Protein 8XSG (pdb70)

Sequence (342 aa):
GPSNITFYFPFGHVPTYGGDFVNLEHIRALNKHGFSAKVILMKNQIPIVIESFPKDIPVVFYKPGMELNAQDVFVLSEGVRIMYSGLAQTQAFRVIVHNQNPFYTHTGMDSAHDINRYRITKIITPSHYTVKKLEEMGITKPMAVISPYIPEYFKPAEKSNEEIRITYSRRKREEESKILLFYLRSLYRGKKALHIRNLTNYKREEVAEEMSKAHIYASFAERESLGLMALEAMASGCHVVGFSGFTDFENQDVFNEENGDWVKEGEYKKFAEKLIEAIEQIENNTPSPKIENGLALVNSRFRQDRFEQEVVRVYQDILDNLPPLEGFNESDKVVLDFWHFD

Radius of gyration: 22.24 Å; Cα contacts (8 Å, |Δi|>4): 598; chains: 1; bounding box: 60×45×63 Å

Structure (mmCIF, N/CA/C/O backbone):
data_8XSG
#
_entry.id   8XSG
#
_cell.length_a   100.136
_cell.length_b   43.390
_cell.length_c   95.823
_cell.angle_alpha   90.000
_cell.angle_beta   117.440
_cell.angle_gamma   90.000
#
_symmetry.space_group_name_H-M   'C 1 2 1'
#
loop_
_entity.id
_entity.type
_entity.pdbx_description
1 polymer 'Putative glycosyltransferase'
2 non-polymer URIDINE
3 non-polymer '2-(N-MORPHOLINO)-ETHANESULFONIC ACID'
4 water water
#
loop_
_atom_site.group_PDB
_atom_site.id
_atom_site.type_symbol
_atom_site.label_atom_id
_atom_site.label_alt_id
_atom_site.label_comp_id
_atom_site.label_asym_id
_atom_site.label_entity_id
_atom_site.label_seq_id
_atom_site.pdbx_PDB_ins_code
_atom_site.Cartn_x
_atom_site.Cartn_y
_atom_site.Cartn_z
_atom_site.occupancy
_atom_site.B_iso_or_equiv
_atom_site.auth_seq_id
_atom_site.auth_comp_id
_atom_site.auth_asym_id
_atom_site.auth_atom_id
_atom_site.pdbx_PDB_model_num
ATOM 1 N N . GLY A 1 1 ? -8.043 -23.550 -50.754 1.000 34.173 1 GLY A N 1
ATOM 2 C CA . GLY A 1 1 ? -7.171 -22.363 -50.878 1.000 33.796 1 GLY A CA 1
ATOM 3 C C . GLY A 1 1 ? -6.702 -21.924 -49.496 1.000 33.571 1 GLY A C 1
ATOM 4 O O . GLY A 1 1 ? -6.979 -22.610 -48.510 1.000 29.727 1 GLY A O 1
ATOM 10 N N . PRO A 1 2 ? -5.988 -20.783 -49.382 1.000 32.675 2 PRO A N 1
ATOM 11 C CA . PRO A 1 2 ? -5.530 -20.289 -48.080 1.000 31.308 2 PRO A CA 1
ATOM 12 C C . PRO A 1 2 ? -6.748 -19.988 -47.200 1.000 30.460 2 PRO A C 1
ATOM 13 O O . PRO A 1 2 ? -7.847 -19.728 -47.715 1.000 28.830 2 PRO A O 1
ATOM 24 N N . SER A 1 3 ? -6.527 -20.031 -45.873 1.000 29.671 3 SER A N 1
ATOM 25 C CA . SER A 1 3 ? -7.583 -19.823 -44.900 1.000 32.475 3 SER A CA 1
ATOM 26 C C . SER A 1 3 ? -8.027 -18.358 -44.870 1.000 32.020 3 SER A C 1
ATOM 27 O O . SER A 1 3 ? -9.150 -18.076 -44.475 1.000 33.050 3 SER A O 1
ATOM 35 N N . ASN A 1 4 ? -7.120 -17.430 -45.208 1.000 27.490 4 ASN A N 1
ATOM 36 C CA . ASN A 1 4 ? -7.339 -16.001 -44.988 1.000 27.136 4 ASN A CA 1
ATOM 37 C C . ASN A 1 4 ? -7.715 -15.717 -43.519 1.000 23.279 4 ASN A C 1
ATOM 38 O O . ASN A 1 4 ? -8.497 -14.814 -43.206 1.000 23.430 4 ASN A O 1
ATOM 49 N N . ILE A 1 5 ? -7.132 -16.480 -42.601 1.000 21.253 5 ILE A N 1
ATOM 50 C CA . ILE A 1 5 ? -7.394 -16.290 -41.185 1.000 22.862 5 ILE A CA 1
ATOM 51 C C . ILE A 1 5 ? -6.159 -15.755 -40.473 1.000 20.030 5 ILE A C 1
ATOM 52 O O . ILE A 1 5 ? -5.061 -16.258 -40.666 1.000 19.931 5 ILE A O 1
ATOM 68 N N . THR A 1 6 ? -6.368 -14.778 -39.593 1.000 20.595 6 THR A N 1
ATOM 69 C CA . THR A 1 6 ? -5.375 -14.379 -38.618 1.000 21.106 6 THR A CA 1
ATOM 70 C C . THR A 1 6 ? -5.811 -14.820 -37.217 1.000 19.783 6 THR A C 1
ATOM 71 O O . THR A 1 6 ? -6.977 -14.670 -36.859 1.000 20.634 6 THR A O 1
ATOM 82 N N . PHE A 1 7 ? -4.842 -15.323 -36.454 1.000 19.806 7 PHE A N 1
ATOM 83 C CA . PHE A 1 7 ? -4.993 -15.599 -35.036 1.000 20.047 7 PHE A CA 1
ATOM 84 C C . PHE A 1 7 ? -4.572 -14.385 -34.222 1.000 21.086 7 PHE A C 1
ATOM 85 O O . PHE A 1 7 ? -3.413 -13.971 -34.317 1.000 20.615 7 PHE A O 1
ATOM 102 N N . TYR A 1 8 ? -5.502 -13.876 -33.383 1.000 20.969 8 TYR A N 1
ATOM 103 C CA . TYR A 1 8 ? -5.257 -12.731 -32.521 1.000 20.356 8 TYR A CA 1
ATOM 104 C C . TYR A 1 8 ? -5.112 -13.178 -31.073 1.000 19.172 8 TYR A C 1
ATOM 105 O O . TYR A 1 8 ? -5.967 -13.876 -30.568 1.000 19.980 8 TYR A O 1
ATOM 123 N N . PHE A 1 9 ? -4.015 -12.755 -30.459 1.000 20.749 9 PHE A N 1
ATOM 124 C CA . PHE A 1 9 ? -3.673 -13.043 -29.083 1.000 20.705 9 PHE A CA 1
ATOM 125 C C . PHE A 1 9 ? -3.786 -11.753 -28.268 1.000 20.740 9 PHE A C 1
ATOM 126 O O . PHE A 1 9 ? -2.936 -10.872 -28.373 1.000 21.959 9 PHE A O 1
ATOM 143 N N . PRO A 1 10 ? -4.830 -11.575 -27.439 1.000 22.901 10 PRO A N 1
ATOM 144 C CA . PRO A 1 10 ? -4.978 -10.354 -26.641 1.000 22.556 10 PRO A CA 1
ATOM 145 C C . PRO A 1 10 ? -3.928 -10.173 -25.542 1.000 23.858 10 PRO A C 1
ATOM 146 O O . PRO A 1 10 ? -3.581 -11.115 -24.803 1.000 23.197 10 PRO A O 1
ATOM 157 N N . PHE A 1 11 ? -3.435 -8.928 -25.468 1.000 22.945 11 PHE A N 1
ATOM 158 C CA . PHE A 1 11 ? -2.592 -8.470 -24.379 1.000 23.458 11 PHE A CA 1
ATOM 159 C C . PHE A 1 11 ? -3.140 -7.152 -23.878 1.000 24.575 11 PHE A C 1
ATOM 160 O O . PHE A 1 11 ? -3.839 -6.456 -24.607 1.000 24.251 11 PHE A O 1
ATOM 177 N N . GLY A 1 12 ? -2.790 -6.821 -22.626 1.000 26.097 12 GLY A N 1
ATOM 178 C CA . GLY A 1 12 ? -3.170 -5.542 -22.050 1.000 27.569 12 GLY A CA 1
ATOM 179 C C . GLY A 1 12 ? -2.057 -4.877 -21.249 1.000 27.706 12 GLY A C 1
ATOM 180 O O . GLY A 1 12 ? -2.309 -3.865 -20.607 1.000 29.380 12 GLY A O 1
ATOM 184 N N . HIS A 1 13 ? -0.854 -5.451 -21.281 1.000 26.547 13 HIS A N 1
ATOM 185 C CA . HIS A 1 13 ? 0.251 -5.074 -20.412 1.000 28.812 13 HIS A CA 1
ATOM 186 C C . HIS A 1 13 ? 1.550 -5.553 -21.063 1.000 27.914 13 HIS A C 1
ATOM 187 O O . HIS A 1 13 ? 1.517 -6.382 -21.982 1.000 27.550 13 HIS A O 1
ATOM 202 N N . VAL A 1 14 ? 2.675 -5.112 -20.499 1.000 28.029 14 VAL A N 1
ATOM 203 C CA . VAL A 1 14 ? 3.972 -5.699 -20.805 1.000 30.366 14 VAL A CA 1
ATOM 204 C C . VAL A 1 14 ? 3.886 -7.208 -20.591 1.000 29.327 14 VAL A C 1
ATOM 205 O O . VAL A 1 14 ? 3.315 -7.659 -19.595 1.000 31.690 14 VAL A O 1
ATOM 218 N N . PRO A 1 15 ? 4.438 -8.047 -21.504 1.000 28.394 15 PRO A N 1
ATOM 219 C CA . PRO A 1 15 ? 4.541 -9.481 -21.240 1.000 27.267 15 PRO A CA 1
ATOM 220 C C . PRO A 1 15 ? 5.293 -9.708 -19.931 1.000 30.103 15 PRO A C 1
ATOM 221 O O . PRO A 1 15 ? 6.371 -9.138 -19.693 1.000 28.446 15 PRO A O 1
ATOM 232 N N . THR A 1 16 ? 4.700 -10.525 -19.061 1.000 31.369 16 THR A N 1
ATOM 233 C CA . THR A 1 16 ? 5.186 -10.598 -17.696 1.000 36.762 16 THR A CA 1
ATOM 234 C C . THR A 1 16 ? 5.275 -12.031 -17.206 1.000 40.065 16 THR A C 1
ATOM 235 O O . THR A 1 16 ? 6.238 -12.425 -16.546 1.000 46.609 16 THR A O 1
ATOM 246 N N . TYR A 1 17 ? 4.182 -12.761 -17.373 1.000 41.051 17 TYR A N 1
ATOM 247 C CA . TYR A 1 17 ? 4.102 -14.070 -16.756 1.000 41.794 17 TYR A CA 1
ATOM 248 C C . TYR A 1 17 ? 4.647 -15.021 -17.802 1.000 40.939 17 TYR A C 1
ATOM 249 O O . TYR A 1 17 ? 4.754 -14.622 -18.960 1.000 39.002 17 TYR A O 1
ATOM 267 N N . GLY A 1 18 ? 4.991 -16.237 -17.371 1.000 38.707 18 GLY A N 1
ATOM 268 C CA . GLY A 1 18 ? 5.486 -17.230 -18.303 1.000 37.726 18 GLY A CA 1
ATOM 269 C C . GLY A 1 18 ? 4.523 -17.382 -19.475 1.000 36.250 18 GLY A C 1
ATOM 270 O O . GLY A 1 18 ? 4.973 -17.393 -20.624 1.000 34.092 18 GLY A O 1
ATOM 274 N N . GLY A 1 19 ? 3.206 -17.479 -19.163 1.000 32.325 19 GLY A N 1
ATOM 275 C CA . GLY A 1 19 ? 2.188 -17.728 -20.176 1.000 29.026 19 GLY A CA 1
ATOM 276 C C . GLY A 1 19 ? 2.227 -16.710 -21.312 1.000 24.817 19 GLY A C 1
ATOM 277 O O . GLY A 1 19 ? 2.001 -17.062 -22.465 1.000 23.175 19 GLY A O 1
ATOM 281 N N . ASP A 1 20 ? 2.493 -15.456 -20.969 1.000 23.743 20 ASP A N 1
ATOM 282 C CA . ASP A 1 20 ? 2.623 -14.387 -21.951 1.000 23.564 20 ASP A CA 1
ATOM 283 C C . ASP A 1 20 ? 3.718 -14.704 -22.963 1.000 24.156 20 ASP A C 1
ATOM 284 O O . ASP A 1 20 ? 3.505 -14.556 -24.165 1.000 25.002 20 ASP A O 1
ATOM 293 N N . PHE A 1 21 ? 4.886 -15.115 -22.457 1.000 24.990 21 PHE A N 1
ATOM 294 C CA . PHE A 1 21 ? 6.039 -15.413 -23.288 1.000 25.008 21 PHE A CA 1
ATOM 295 C C . PHE A 1 21 ? 5.781 -16.647 -24.156 1.000 25.110 21 PHE A C 1
ATOM 296 O O . PHE A 1 21 ? 6.212 -16.705 -25.319 1.000 28.568 21 PHE A O 1
ATOM 313 N N . VAL A 1 22 ? 5.075 -17.641 -23.617 1.000 22.301 22 VAL A N 1
ATOM 314 C CA . VAL A 1 22 ? 4.733 -18.791 -24.438 1.000 22.054 22 VAL A CA 1
ATOM 315 C C . VAL A 1 22 ? 3.844 -18.336 -25.598 1.000 22.795 22 VAL A C 1
ATOM 316 O O . VAL A 1 22 ? 4.068 -18.728 -26.756 1.000 25.085 22 VAL A O 1
ATOM 329 N N . ASN A 1 23 ? 2.849 -17.484 -25.327 1.000 20.663 23 ASN A N 1
ATOM 330 C CA . ASN A 1 23 ? 1.999 -16.980 -26.404 1.000 20.451 23 ASN A CA 1
ATOM 331 C C . ASN A 1 23 ? 2.814 -16.253 -27.489 1.000 22.207 23 ASN A C 1
ATOM 332 O O . ASN A 1 23 ? 2.491 -16.377 -28.683 1.000 21.652 23 ASN A O 1
ATOM 343 N N . LEU A 1 24 ? 3.822 -15.462 -27.105 1.000 21.382 24 LEU A N 1
ATOM 344 C CA . LEU A 1 24 ? 4.653 -14.796 -28.114 1.000 21.808 24 LEU A CA 1
ATOM 345 C C . LEU A 1 24 ? 5.362 -15.866 -28.938 1.000 22.116 24 LEU A C 1
ATOM 346 O O . LEU A 1 24 ? 5.521 -15.688 -30.138 1.000 21.729 24 LEU A O 1
ATOM 362 N N . GLU A 1 25 ? 5.762 -16.979 -28.298 1.000 21.696 25 GLU A N 1
ATOM 363 C CA . GLU A 1 25 ? 6.417 -18.080 -28.997 1.000 22.760 25 GLU A CA 1
ATOM 364 C C . GLU A 1 25 ? 5.449 -18.786 -29.943 1.000 21.399 25 GLU A C 1
ATOM 365 O O . GLU A 1 25 ? 5.854 -19.193 -31.038 1.000 22.392 25 GLU A O 1
ATOM 377 N N . HIS A 1 26 ? 4.165 -18.909 -29.584 1.000 19.823 26 HIS A N 1
ATOM 378 C CA . HIS A 1 26 ? 3.204 -19.441 -30.543 1.000 19.641 26 HIS A CA 1
ATOM 379 C C . HIS A 1 26 ? 3.120 -18.499 -31.761 1.000 19.321 26 HIS A C 1
ATOM 380 O O . HIS A 1 26 ? 3.137 -18.958 -32.922 1.000 19.378 26 HIS A O 1
ATOM 395 N N . ILE A 1 27 ? 2.990 -17.199 -31.512 1.000 18.990 27 ILE A N 1
ATOM 396 C CA . ILE A 1 27 ? 2.900 -16.207 -32.596 1.000 19.623 27 ILE A CA 1
ATOM 397 C C . ILE A 1 27 ? 4.097 -16.346 -33.537 1.000 19.905 27 ILE A C 1
ATOM 398 O O . ILE A 1 27 ? 3.943 -16.358 -34.776 1.000 20.459 27 ILE A O 1
ATOM 414 N N . ARG A 1 28 ? 5.304 -16.429 -32.967 1.000 19.974 28 ARG A N 1
ATOM 415 C CA . ARG A 1 28 ? 6.515 -16.470 -33.795 1.000 20.917 28 ARG A CA 1
ATOM 416 C C . ARG A 1 28 ? 6.568 -17.739 -34.640 1.000 21.466 28 ARG A C 1
ATOM 417 O O . ARG A 1 28 ? 6.886 -17.702 -35.841 1.000 20.865 28 ARG A O 1
ATOM 438 N N . ALA A 1 29 ? 6.220 -18.875 -34.024 1.000 20.553 29 ALA A N 1
ATOM 439 C CA . ALA A 1 29 ? 6.225 -20.140 -34.748 1.000 19.847 29 ALA A CA 1
ATOM 440 C C . ALA A 1 29 ? 5.163 -20.128 -35.845 1.000 19.539 29 ALA A C 1
ATOM 441 O O . ALA A 1 29 ? 5.391 -20.654 -36.938 1.000 19.807 29 ALA A O 1
ATOM 448 N N . LEU A 1 30 ? 3.972 -19.596 -35.545 1.000 18.477 30 LEU A N 1
ATOM 449 C CA . LEU A 1 30 ? 2.909 -19.537 -36.539 1.000 18.791 30 LEU A CA 1
ATOM 450 C C . LEU A 1 30 ? 3.354 -18.711 -37.757 1.000 19.900 30 LEU A C 1
ATOM 451 O O . LEU A 1 30 ? 3.230 -19.152 -38.900 1.000 19.608 30 LEU A O 1
ATOM 467 N N . ASN A 1 31 ? 3.918 -17.527 -37.517 1.000 18.560 31 ASN A N 1
ATOM 468 C CA . ASN A 1 31 ? 4.284 -16.656 -38.625 1.000 20.000 31 ASN A CA 1
ATOM 469 C C . ASN A 1 31 ? 5.485 -17.216 -39.391 1.000 19.920 31 ASN A C 1
ATOM 470 O O . ASN A 1 31 ? 5.638 -16.971 -40.584 1.000 22.248 31 ASN A O 1
ATOM 481 N N . LYS A 1 32 ? 6.351 -17.945 -38.708 1.000 20.265 32 LYS A N 1
ATOM 482 C CA . LYS A 1 32 ? 7.507 -18.550 -39.363 1.000 22.086 32 LYS A CA 1
ATOM 483 C C . LYS A 1 32 ? 7.062 -19.661 -40.320 1.000 22.233 32 LYS A C 1
ATOM 484 O O . LYS A 1 32 ? 7.760 -19.965 -41.274 1.000 24.370 32 LYS A O 1
ATOM 503 N N . HIS A 1 33 ? 5.903 -20.267 -40.096 1.000 20.743 33 HIS A N 1
ATOM 504 C CA . HIS A 1 33 ? 5.550 -21.501 -40.773 1.000 20.871 33 HIS A CA 1
ATOM 505 C C . HIS A 1 33 ? 4.275 -21.357 -41.611 1.000 21.945 33 HIS A C 1
ATOM 506 O O . HIS A 1 33 ? 3.558 -22.333 -41.817 1.000 25.339 33 HIS A O 1
ATOM 521 N N . GLY A 1 34 ? 3.978 -20.149 -42.106 1.000 22.908 34 GLY A N 1
ATOM 522 C CA . GLY A 1 34 ? 2.919 -19.985 -43.088 1.000 23.543 34 GLY A CA 1
ATOM 523 C C . GLY A 1 34 ? 1.529 -19.647 -42.561 1.000 22.719 34 GLY A C 1
ATOM 524 O O . GLY A 1 34 ? 0.559 -19.671 -43.319 1.000 24.029 34 GLY A O 1
ATOM 528 N N . PHE A 1 35 ? 1.408 -19.312 -41.279 1.000 19.505 35 PHE A N 1
ATOM 529 C CA . PHE A 1 35 ? 0.165 -18.777 -40.765 1.000 19.054 35 PHE A CA 1
ATOM 530 C C . PHE A 1 35 ? 0.322 -17.269 -40.541 1.000 19.916 35 PHE A C 1
ATOM 531 O O . PHE A 1 35 ? 1.382 -16.669 -40.792 1.000 20.745 35 PHE A O 1
ATOM 548 N N . SER A 1 36 ? -0.759 -16.655 -40.053 1.000 20.244 36 SER A N 1
ATOM 549 C CA . SER A 1 36 ? -0.762 -15.268 -39.649 1.000 21.588 36 SER A CA 1
ATOM 550 C C . SER A 1 36 ? -1.256 -15.141 -38.210 1.000 20.445 36 SER A C 1
ATOM 551 O O . SER A 1 36 ? -2.362 -15.594 -37.892 1.000 20.557 36 SER A O 1
ATOM 559 N N . ALA A 1 37 ? -0.382 -14.583 -37.359 1.000 19.736 37 ALA A N 1
ATOM 560 C CA . ALA A 1 37 ? -0.678 -14.437 -35.943 1.000 19.915 37 ALA A CA 1
ATOM 561 C C . ALA A 1 37 ? -0.195 -13.076 -35.479 1.000 18.880 37 ALA A C 1
ATOM 562 O O . ALA A 1 37 ? 0.843 -12.600 -35.928 1.000 19.637 37 ALA A O 1
ATOM 569 N N . LYS A 1 38 ? -0.987 -12.427 -34.627 1.000 20.404 38 LYS A N 1
ATOM 570 C CA . LYS A 1 38 ? -0.697 -11.078 -34.163 1.000 19.892 38 LYS A CA 1
ATOM 571 C C . LYS A 1 38 ? -1.157 -10.932 -32.714 1.000 20.379 38 LYS A C 1
ATOM 572 O O . LYS A 1 38 ? -2.103 -11.606 -32.278 1.000 19.718 38 LYS A O 1
ATOM 591 N N . VAL A 1 39 ? -0.471 -10.038 -32.011 1.000 20.258 39 VAL A N 1
ATOM 592 C CA . VAL A 1 39 ? -0.973 -9.516 -30.755 1.000 20.560 39 VAL A CA 1
ATOM 593 C C . VAL A 1 39 ? -2.059 -8.491 -31.058 1.000 21.410 39 VAL A C 1
ATOM 594 O O . VAL A 1 39 ? -1.899 -7.644 -31.966 1.000 20.911 39 VAL A O 1
ATOM 607 N N . ILE A 1 40 ? -3.156 -8.547 -30.285 1.000 20.040 40 ILE A N 1
ATOM 608 C CA . ILE A 1 40 ? -4.082 -7.435 -30.265 1.000 21.427 40 ILE A CA 1
ATOM 609 C C . ILE A 1 40 ? -3.965 -6.756 -28.900 1.000 23.033 40 ILE A C 1
ATOM 610 O O . ILE A 1 40 ? -4.283 -7.363 -27.861 1.000 21.377 40 ILE A O 1
ATOM 626 N N . LEU A 1 41 ? -3.448 -5.520 -28.923 1.000 22.912 41 LEU A N 1
ATOM 627 C CA . LEU A 1 41 ? -3.141 -4.822 -27.682 1.000 24.542 41 LEU A CA 1
ATOM 628 C C . LEU A 1 41 ? -4.379 -4.029 -27.283 1.000 24.959 41 LEU A C 1
ATOM 629 O O . LEU A 1 41 ? -4.698 -3.007 -27.901 1.000 24.814 41 LEU A O 1
ATOM 645 N N . MET A 1 42 ? -5.086 -4.545 -26.263 1.000 24.902 42 MET A N 1
ATOM 646 C CA . MET A 1 42 ? -6.448 -4.136 -25.951 1.000 26.681 42 MET A CA 1
ATOM 647 C C . MET A 1 42 ? -6.508 -2.752 -25.294 1.000 25.723 42 MET A C 1
ATOM 648 O O . MET A 1 42 ? -7.532 -2.057 -25.408 1.000 26.173 42 MET A O 1
ATOM 662 N N . LYS A 1 43 ? -5.416 -2.353 -24.625 1.000 25.504 43 LYS A N 1
ATOM 663 C CA . LYS A 1 43 ? -5.388 -1.173 -23.777 1.000 27.956 43 LYS A CA 1
ATOM 664 C C . LYS A 1 43 ? -3.937 -0.881 -23.430 1.000 27.862 43 LYS A C 1
ATOM 665 O O . LYS A 1 43 ? -3.060 -1.666 -23.763 1.000 29.651 43 LYS A O 1
ATOM 684 N N . ASN A 1 44 ? -3.690 0.237 -22.735 1.000 27.403 44 ASN A N 1
ATOM 685 C CA . ASN A 1 44 ? -2.332 0.531 -22.311 1.000 29.201 44 ASN A CA 1
ATOM 686 C C . ASN A 1 44 ? -1.428 0.646 -23.536 1.000 28.663 44 ASN A C 1
ATOM 687 O O . ASN A 1 44 ? -0.299 0.137 -23.578 1.000 27.575 44 ASN A O 1
ATOM 698 N N . GLN A 1 45 ? -1.936 1.372 -24.532 1.000 27.455 45 GLN A N 1
ATOM 699 C CA . GLN A 1 45 ? -1.182 1.641 -25.740 1.000 29.616 45 GLN A CA 1
ATOM 700 C C . GLN A 1 45 ? -0.232 2.821 -25.492 1.000 30.084 45 GLN A C 1
ATOM 701 O O . GLN A 1 45 ? -0.447 3.909 -26.015 1.000 31.342 45 GLN A O 1
ATOM 715 N N . ILE A 1 46 ? 0.829 2.566 -24.705 1.000 30.374 46 ILE A N 1
ATOM 716 C CA . ILE A 1 46 ? 1.751 3.573 -24.200 1.000 31.557 46 ILE A CA 1
ATOM 717 C C . ILE A 1 46 ? 3.181 3.066 -24.426 1.000 31.819 46 ILE A C 1
ATOM 718 O O . ILE A 1 46 ? 3.408 1.858 -24.569 1.000 29.140 46 ILE A O 1
ATOM 734 N N . PRO A 1 47 ? 4.190 3.959 -24.510 1.000 32.632 47 PRO A N 1
ATOM 735 C CA . PRO A 1 47 ? 5.519 3.539 -24.972 1.000 37.119 47 PRO A CA 1
ATOM 736 C C . PRO A 1 47 ? 6.111 2.308 -24.272 1.000 34.048 47 PRO A C 1
ATOM 737 O O . PRO A 1 47 ? 6.582 1.408 -24.953 1.000 33.579 47 PRO A O 1
ATOM 748 N N . ILE A 1 48 ? 6.089 2.243 -22.927 1.000 32.712 48 ILE A N 1
ATOM 749 C CA . ILE A 1 48 ? 6.732 1.142 -22.221 1.000 33.619 48 ILE A CA 1
ATOM 750 C C . ILE A 1 48 ? 6.101 -0.179 -22.669 1.000 32.479 48 ILE A C 1
ATOM 751 O O . ILE A 1 48 ? 6.803 -1.171 -22.809 1.000 36.672 48 ILE A O 1
ATOM 767 N N . VAL A 1 49 ? 4.793 -0.178 -22.947 1.000 29.871 49 VAL A N 1
ATOM 768 C CA . VAL A 1 49 ? 4.057 -1.393 -23.282 1.000 29.275 49 VAL A CA 1
ATOM 769 C C . VAL A 1 49 ? 4.298 -1.728 -24.748 1.000 29.954 49 VAL A C 1
ATOM 770 O O . VAL A 1 49 ? 4.690 -2.842 -25.068 1.000 31.064 49 VAL A O 1
ATOM 783 N N . ILE A 1 50 ? 4.123 -0.744 -25.636 1.000 33.578 50 ILE A N 1
ATOM 784 C CA . ILE A 1 50 ? 4.348 -0.972 -27.057 1.000 33.123 50 ILE A CA 1
ATOM 785 C C . ILE A 1 50 ? 5.770 -1.473 -27.316 1.000 33.339 50 ILE A C 1
ATOM 786 O O . ILE A 1 50 ? 5.968 -2.384 -28.139 1.000 33.341 50 ILE A O 1
ATOM 802 N N . GLU A 1 51 ? 6.756 -0.861 -26.647 1.000 32.393 51 GLU A N 1
ATOM 803 C CA . GLU A 1 51 ? 8.158 -1.170 -26.892 1.000 35.836 51 GLU A CA 1
ATOM 804 C C . GLU A 1 51 ? 8.525 -2.518 -26.278 1.000 32.810 51 GLU A C 1
ATOM 805 O O . GLU A 1 51 ? 9.606 -3.040 -26.568 1.000 36.090 51 GLU A O 1
ATOM 817 N N . SER A 1 52 ? 7.634 -3.097 -25.453 1.000 31.773 52 SER A N 1
ATOM 818 C CA . SER A 1 52 ? 7.931 -4.363 -24.794 1.000 30.501 52 SER A CA 1
ATOM 819 C C . SER A 1 52 ? 7.675 -5.555 -25.717 1.000 29.377 52 SER A C 1
ATOM 820 O O . SER A 1 52 ? 8.058 -6.681 -25.399 1.000 30.026 52 SER A O 1
ATOM 828 N N . PHE A 1 53 ? 7.057 -5.314 -26.875 1.000 27.647 53 PHE A N 1
ATOM 829 C CA . PHE A 1 53 ? 6.848 -6.381 -27.847 1.000 26.459 53 PHE A CA 1
ATOM 830 C C . PHE A 1 53 ? 7.975 -6.347 -28.880 1.000 28.631 53 PHE A C 1
ATOM 831 O O . PHE A 1 53 ? 8.118 -5.379 -29.616 1.000 31.133 53 PHE A O 1
ATOM 848 N N . PRO A 1 54 ? 8.820 -7.388 -28.945 1.000 31.043 54 PRO A N 1
ATOM 849 C CA . PRO A 1 54 ? 9.896 -7.441 -29.931 1.000 32.239 54 PRO A CA 1
ATOM 850 C C . PRO A 1 54 ? 9.355 -7.141 -31.325 1.000 33.351 54 PRO A C 1
ATOM 851 O O . PRO A 1 54 ? 8.182 -7.384 -31.606 1.000 30.874 54 PRO A O 1
ATOM 862 N N . LYS A 1 55 ? 10.245 -6.638 -32.185 1.000 34.853 55 LYS A N 1
ATOM 863 C CA . LYS A 1 55 ? 9.871 -6.088 -33.482 1.000 36.795 55 LYS A CA 1
ATOM 864 C C . LYS A 1 55 ? 9.310 -7.162 -34.412 1.000 32.170 55 LYS A C 1
ATOM 865 O O . LYS A 1 55 ? 8.581 -6.819 -35.334 1.000 30.793 55 LYS A O 1
ATOM 884 N N . ASP A 1 56 ? 9.623 -8.438 -34.147 1.000 30.633 56 ASP A N 1
ATOM 885 C CA . ASP A 1 56 ? 9.127 -9.563 -34.927 1.000 28.371 56 ASP A CA 1
ATOM 886 C C . ASP A 1 56 ? 7.758 -10.040 -34.442 1.000 25.065 56 ASP A C 1
ATOM 887 O O . ASP A 1 56 ? 7.241 -11.022 -34.929 1.000 29.132 56 ASP A O 1
ATOM 896 N N . ILE A 1 57 ? 7.164 -9.368 -33.467 1.000 23.350 57 ILE A N 1
ATOM 897 C CA . ILE A 1 57 ? 5.812 -9.689 -33.044 1.000 25.947 57 ILE A CA 1
ATOM 898 C C . ILE A 1 57 ? 4.892 -8.629 -33.630 1.000 24.578 57 ILE A C 1
ATOM 899 O O . ILE A 1 57 ? 4.885 -7.492 -33.178 1.000 26.139 57 ILE A O 1
ATOM 915 N N . PRO A 1 58 ? 4.056 -8.949 -34.629 1.000 22.640 58 PRO A N 1
ATOM 916 C CA . PRO A 1 58 ? 3.095 -7.967 -35.102 1.000 22.396 58 PRO A CA 1
ATOM 917 C C . PRO A 1 58 ? 2.104 -7.619 -34.007 1.000 22.905 58 PRO A C 1
ATOM 918 O O . PRO A 1 58 ? 1.616 -8.529 -33.331 1.000 23.434 58 PRO A O 1
ATOM 929 N N . VAL A 1 59 ? 1.843 -6.320 -33.875 1.000 24.000 59 VAL A N 1
ATOM 930 C CA . VAL A 1 59 ? 0.896 -5.780 -32.916 1.000 23.771 59 VAL A CA 1
ATOM 931 C C . VAL A 1 59 ? -0.140 -4.925 -33.641 1.000 24.092 59 VAL A C 1
ATOM 932 O O . VAL A 1 59 ? 0.192 -4.008 -34.415 1.000 26.440 59 VAL A O 1
ATOM 945 N N . VAL A 1 60 ? -1.405 -5.197 -33.338 1.000 21.650 60 VAL A N 1
ATOM 946 C CA . VAL A 1 60 ? -2.513 -4.370 -33.758 1.000 22.769 60 VAL A CA 1
ATOM 947 C C . VAL A 1 60 ? -3.149 -3.747 -32.526 1.000 23.358 60 VAL A C 1
ATOM 948 O O . VAL A 1 60 ? -3.415 -4.444 -31.549 1.000 24.284 60 VAL A O 1
ATOM 961 N N . PHE A 1 61 ? -3.400 -2.439 -32.578 1.000 23.587 61 PHE A N 1
ATOM 962 C CA . PHE A 1 61 ? -4.062 -1.777 -31.455 1.000 24.495 61 PHE A CA 1
ATOM 963 C C . PHE A 1 61 ? -5.572 -1.971 -31.547 1.000 26.754 61 PHE A C 1
ATOM 964 O O . PHE A 1 61 ? -6.197 -1.758 -32.604 1.000 26.645 61 PHE A O 1
ATOM 981 N N . TYR A 1 62 ? -6.179 -2.357 -30.419 1.000 25.748 62 TYR A N 1
ATOM 982 C CA . TYR A 1 62 ? -7.621 -2.262 -30.321 1.000 24.976 62 TYR A CA 1
ATOM 983 C C . TYR A 1 62 ? -8.025 -0.796 -30.281 1.000 27.547 62 TYR A C 1
ATOM 984 O O . TYR A 1 62 ? -7.509 -0.002 -29.480 1.000 33.003 62 TYR A O 1
ATOM 1002 N N . LYS A 1 63 ? -8.950 -0.471 -31.179 1.000 27.775 63 LYS A N 1
ATOM 1003 C CA . LYS A 1 63 ? -9.653 0.798 -31.169 1.000 32.482 63 LYS A CA 1
ATOM 1004 C C . LYS A 1 63 ? -11.116 0.505 -31.463 1.000 33.732 63 LYS A C 1
ATOM 1005 O O . LYS A 1 63 ? -11.414 -0.112 -32.486 1.000 32.969 63 LYS A O 1
ATOM 1024 N N . PRO A 1 64 ? -12.067 0.947 -30.611 1.000 35.245 64 PRO A N 1
ATOM 1025 C CA . PRO A 1 64 ? -13.482 0.711 -30.876 1.000 32.655 64 PRO A CA 1
ATOM 1026 C C . PRO A 1 64 ? -13.764 1.229 -32.278 1.000 34.790 64 PRO A C 1
ATOM 1027 O O . PRO A 1 64 ? -13.311 2.327 -32.637 1.000 34.315 64 PRO A O 1
ATOM 1038 N N . GLY A 1 65 ? -14.441 0.402 -33.085 1.000 35.322 65 GLY A N 1
ATOM 1039 C CA . GLY A 1 65 ? -14.747 0.752 -34.465 1.000 38.229 65 GLY A CA 1
ATOM 1040 C C . GLY A 1 65 ? -13.835 0.099 -35.506 1.000 34.178 65 GLY A C 1
ATOM 1041 O O . GLY A 1 65 ? -14.114 0.176 -36.697 1.000 36.728 65 GLY A O 1
ATOM 1045 N N . MET A 1 66 ? -12.732 -0.518 -35.076 1.000 33.622 66 MET A N 1
ATOM 1046 C CA . MET A 1 66 ? -11.853 -1.209 -36.003 1.000 31.353 66 MET A CA 1
ATOM 1047 C C . MET A 1 66 ? -12.602 -2.398 -36.599 1.000 31.168 66 MET A C 1
ATOM 1048 O O . MET A 1 66 ? -13.598 -2.864 -36.030 1.000 32.575 66 MET A O 1
ATOM 1062 N N . GLU A 1 67 ? -12.077 -2.901 -37.721 1.000 30.237 67 GLU A N 1
ATOM 1063 C CA . GLU A 1 67 ? -12.652 -4.050 -38.406 1.000 30.307 67 GLU A CA 1
ATOM 1064 C C . GLU A 1 67 ? -11.681 -5.223 -38.385 1.000 28.708 67 GLU A C 1
ATOM 1065 O O . GLU A 1 67 ? -10.461 -5.037 -38.536 1.000 27.523 67 GLU A O 1
ATOM 1077 N N . LEU A 1 68 ? -12.252 -6.427 -38.251 1.000 25.211 68 LEU A N 1
ATOM 1078 C CA . LEU A 1 68 ? -11.548 -7.660 -38.561 1.000 24.535 68 LEU A CA 1
ATOM 1079 C C . LEU A 1 68 ? -12.420 -8.438 -39.543 1.000 23.734 68 LEU A C 1
ATOM 1080 O O . LEU A 1 68 ? -13.574 -8.103 -39.767 1.000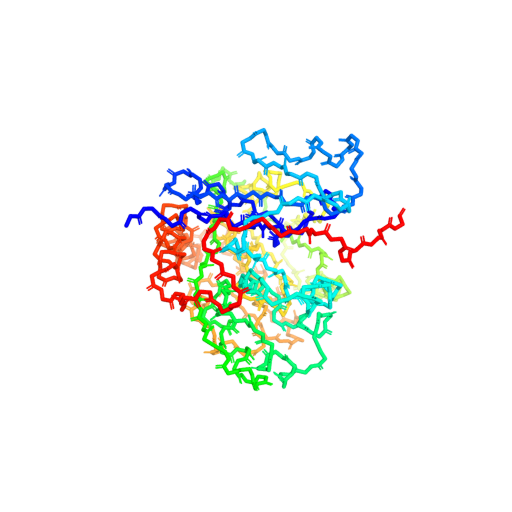 24.087 68 LEU A O 1
ATOM 1096 N N . ASN A 1 69 ? -11.840 -9.497 -40.102 1.000 23.366 69 ASN A N 1
ATOM 1097 C CA . ASN A 1 69 ? -12.551 -10.418 -40.954 1.000 21.821 69 ASN A CA 1
ATOM 1098 C C . ASN A 1 69 ? -13.332 -11.410 -40.103 1.000 21.391 69 ASN A C 1
ATOM 1099 O O . ASN A 1 69 ? -12.826 -11.922 -39.098 1.000 23.281 69 ASN A O 1
ATOM 1110 N N . ALA A 1 70 ? -14.520 -11.751 -40.568 1.000 22.625 70 ALA A N 1
ATOM 1111 C CA . ALA A 1 70 ? -15.430 -12.595 -39.796 1.000 23.918 70 ALA A CA 1
ATOM 1112 C C . ALA A 1 70 ? -14.820 -13.950 -39.477 1.000 24.349 70 ALA A C 1
ATOM 1113 O O . ALA A 1 70 ? -15.224 -14.566 -38.494 1.000 25.244 70 ALA A O 1
ATOM 1120 N N . GLN A 1 71 ? -13.895 -14.435 -40.322 1.000 22.743 71 GLN A N 1
ATOM 1121 C CA . GLN A 1 71 ? -13.300 -15.758 -40.140 1.000 22.681 71 GLN A CA 1
ATOM 1122 C C . GLN A 1 71 ? -12.166 -15.793 -39.104 1.000 22.168 71 GLN A C 1
ATOM 1123 O O . GLN A 1 71 ? -11.689 -16.890 -38.788 1.000 23.309 71 GLN A O 1
ATOM 1137 N N . ASP A 1 72 ? -11.706 -14.624 -38.616 1.000 20.895 72 ASP A N 1
ATOM 1138 C CA . ASP A 1 72 ? -10.523 -14.530 -37.761 1.000 20.780 72 ASP A CA 1
ATOM 1139 C C . ASP A 1 72 ? -10.754 -15.261 -36.440 1.000 21.211 72 ASP A C 1
ATOM 1140 O O . ASP A 1 72 ? -11.889 -15.461 -35.995 1.000 23.493 72 ASP A O 1
ATOM 1149 N N . VAL A 1 73 ? -9.641 -15.615 -35.803 1.000 22.668 73 VAL A N 1
ATOM 1150 C CA . VAL A 1 73 ? -9.653 -16.426 -34.599 1.000 21.030 73 VAL A CA 1
ATOM 1151 C C . VAL A 1 73 ? -9.036 -15.637 -33.464 1.000 20.612 73 VAL A C 1
ATOM 1152 O O . VAL A 1 73 ? -7.956 -15.064 -33.599 1.000 21.377 73 VAL A O 1
ATOM 1165 N N . PHE A 1 74 ? -9.722 -15.685 -32.317 1.000 21.110 74 PHE A N 1
ATOM 1166 C CA . PHE A 1 74 ? -9.164 -15.178 -31.080 1.000 20.750 74 PHE A CA 1
ATOM 1167 C C . PHE A 1 74 ? -8.663 -16.350 -30.250 1.000 19.610 74 PHE A C 1
ATOM 1168 O O . PHE A 1 74 ? -9.361 -17.348 -30.113 1.000 20.549 74 PHE A O 1
ATOM 1185 N N . VAL A 1 75 ? -7.423 -16.218 -29.767 1.000 19.336 75 VAL A N 1
ATOM 1186 C CA . VAL A 1 75 ? -6.773 -17.201 -28.921 1.000 19.708 75 VAL A CA 1
ATOM 1187 C C . VAL A 1 75 ? -6.720 -16.555 -27.540 1.000 20.684 75 VAL A C 1
ATOM 1188 O O . VAL A 1 75 ? -5.869 -15.694 -27.269 1.000 19.871 75 VAL A O 1
ATOM 1201 N N . LEU A 1 76 ? -7.712 -16.929 -26.723 1.000 20.757 76 LEU A N 1
ATOM 1202 C CA . LEU A 1 76 ? -7.933 -16.324 -25.416 1.000 20.900 76 LEU A CA 1
ATOM 1203 C C . LEU A 1 76 ? -7.206 -17.100 -24.331 1.000 20.822 76 LEU A C 1
ATOM 1204 O O . LEU A 1 76 ? -7.064 -18.306 -24.408 1.000 24.081 76 LEU A O 1
ATOM 1220 N N . SER A 1 77 ? -6.701 -16.360 -23.346 1.000 21.121 77 SER A N 1
ATOM 1221 C CA . SER A 1 77 ? -6.219 -16.910 -22.096 1.000 21.599 77 SER A CA 1
ATOM 1222 C C . SER A 1 77 ? -7.395 -17.481 -21.299 1.000 21.596 77 SER A C 1
ATOM 1223 O O . SER A 1 77 ? -8.538 -17.086 -21.494 1.000 23.528 77 SER A O 1
ATOM 1231 N N . GLU A 1 78 ? -7.105 -18.362 -20.334 1.000 20.582 78 GLU A N 1
ATOM 1232 C CA . GLU A 1 78 ? -8.129 -18.821 -19.405 1.000 22.840 78 GLU A CA 1
ATOM 1233 C C . GLU A 1 78 ? -8.524 -17.686 -18.469 1.000 23.318 78 GLU A C 1
ATOM 1234 O O . GLU A 1 78 ? -9.569 -17.730 -17.815 1.000 25.879 78 GLU A O 1
ATOM 1246 N N . GLY A 1 79 ? -7.638 -16.701 -18.349 1.000 23.495 79 GLY A N 1
ATOM 1247 C CA . GLY A 1 79 ? -7.944 -15.529 -17.554 1.000 26.754 79 GLY A CA 1
ATOM 1248 C C . GLY A 1 79 ? -8.743 -14.521 -18.383 1.000 30.534 79 GLY A C 1
ATOM 1249 O O . GLY A 1 79 ? -9.426 -14.850 -19.346 1.000 39.949 79 GLY A O 1
ATOM 1253 N N . VAL A 1 80 ? -8.635 -13.269 -18.010 1.000 33.464 80 VAL A N 1
ATOM 1254 C CA . VAL A 1 80 ? -9.340 -12.178 -18.663 1.000 33.548 80 VAL A CA 1
ATOM 1255 C C . VAL A 1 80 ? -10.758 -12.559 -19.105 1.000 31.265 80 VAL A C 1
ATOM 1256 O O . VAL A 1 80 ? -11.069 -12.805 -20.265 1.000 31.753 80 VAL A O 1
ATOM 1269 N N . ARG A 1 81 ? -11.646 -12.452 -18.129 1.000 28.986 81 ARG A N 1
ATOM 1270 C CA . ARG A 1 81 ? -13.077 -12.652 -18.263 1.000 27.559 81 ARG A CA 1
ATOM 1271 C C . ARG A 1 81 ? -13.708 -11.715 -19.287 1.000 27.179 81 ARG A C 1
ATOM 1272 O O . ARG A 1 81 ? -14.632 -12.132 -19.994 1.000 28.664 81 ARG A O 1
ATOM 1293 N N . ILE A 1 82 ? -13.182 -10.478 -19.401 1.000 25.847 82 ILE A N 1
ATOM 1294 C CA . ILE A 1 82 ? -13.837 -9.477 -20.246 1.000 27.962 82 ILE A CA 1
ATOM 1295 C C . ILE A 1 82 ? -13.714 -9.859 -21.729 1.000 27.634 82 ILE A C 1
ATOM 1296 O O . ILE A 1 82 ? -14.503 -9.399 -22.564 1.000 28.824 82 ILE A O 1
ATOM 1312 N N . MET A 1 83 ? -12.732 -10.688 -22.095 1.000 28.068 83 MET A N 1
ATOM 1313 C CA . MET A 1 83 ? -12.618 -11.059 -23.503 1.000 25.355 83 MET A CA 1
ATOM 1314 C C . MET A 1 83 ? -13.760 -12.001 -23.862 1.000 24.736 83 MET A C 1
ATOM 1315 O O . MET A 1 83 ? -14.339 -11.892 -24.922 1.000 27.393 83 MET A O 1
ATOM 1329 N N . TYR A 1 84 ? -14.155 -12.877 -22.939 1.000 24.845 84 TYR A N 1
ATOM 1330 C CA . TYR A 1 84 ? -15.242 -13.809 -23.191 1.000 26.353 84 TYR A CA 1
ATOM 1331 C C . TYR A 1 84 ? -16.573 -13.058 -23.298 1.000 27.756 84 TYR A C 1
ATOM 1332 O O . TYR A 1 84 ? -17.380 -13.347 -24.186 1.000 27.859 84 TYR A O 1
ATOM 1350 N N . SER A 1 85 ? -16.825 -12.122 -22.366 1.000 29.393 85 SER A N 1
ATOM 1351 C CA . SER A 1 85 ? -18.106 -11.432 -22.351 1.000 29.156 85 SER A CA 1
ATOM 1352 C C . SER A 1 85 ? -18.187 -10.513 -23.567 1.000 31.045 85 SER A C 1
ATOM 1353 O O . SER A 1 85 ? -19.247 -10.397 -24.187 1.000 32.088 85 SER A O 1
ATOM 1361 N N . GLY A 1 86 ? -17.058 -9.875 -23.914 1.000 30.019 86 GLY A N 1
ATOM 1362 C CA . GLY A 1 86 ? -17.018 -9.025 -25.092 1.000 29.416 86 GLY A CA 1
ATOM 1363 C C . GLY A 1 86 ? -17.356 -9.799 -26.365 1.000 30.737 86 GLY A C 1
ATOM 1364 O O . GLY A 1 86 ? -18.188 -9.366 -27.159 1.000 31.848 86 GLY A O 1
ATOM 1368 N N . LEU A 1 87 ? -16.669 -10.930 -26.573 1.000 28.425 87 LEU A N 1
ATOM 1369 C CA . LEU A 1 87 ? -16.852 -11.696 -27.795 1.000 28.375 87 LEU A CA 1
ATOM 1370 C C . LEU A 1 87 ? -18.190 -12.418 -27.807 1.000 29.139 87 LEU A C 1
ATOM 1371 O O . LEU A 1 87 ? -18.581 -12.916 -28.854 1.000 29.177 87 LEU A O 1
ATOM 1387 N N . ALA A 1 88 ? -18.903 -12.448 -26.671 1.000 31.929 88 ALA A N 1
ATOM 1388 C CA . ALA A 1 88 ? -20.248 -12.981 -26.686 1.000 35.313 88 ALA A CA 1
ATOM 1389 C C . ALA A 1 88 ? -21.194 -12.031 -27.436 1.000 35.247 88 ALA A C 1
ATOM 1390 O O . ALA A 1 88 ? -22.274 -12.446 -27.840 1.000 39.346 88 ALA A O 1
ATOM 1397 N N . GLN A 1 89 ? -20.785 -10.770 -27.655 1.000 37.284 89 GLN A N 1
ATOM 1398 C CA . GLN A 1 89 ? -21.650 -9.757 -28.249 1.000 35.115 89 GLN A CA 1
ATOM 1399 C C . GLN A 1 89 ? -21.738 -9.921 -29.774 1.000 33.788 89 GLN A C 1
ATOM 1400 O O . GLN A 1 89 ? -22.535 -9.237 -30.412 1.000 34.669 89 GLN A O 1
ATOM 1414 N N . THR A 1 90 ? -20.986 -10.865 -30.359 1.000 32.123 90 THR A N 1
ATOM 1415 C CA . THR A 1 90 ? -21.053 -11.141 -31.796 1.000 32.821 90 THR A CA 1
ATOM 1416 C C . THR A 1 90 ? -21.068 -12.654 -32.048 1.000 33.307 90 THR A C 1
ATOM 1417 O O . THR A 1 90 ? -20.542 -13.424 -31.233 1.000 34.773 90 THR A O 1
ATOM 1428 N N . GLN A 1 91 ? -21.664 -13.068 -33.185 1.000 32.145 91 GLN A N 1
ATOM 1429 C CA . GLN A 1 91 ? -21.587 -14.449 -33.664 1.000 34.923 91 GLN A CA 1
ATOM 1430 C C . GLN A 1 91 ? -20.439 -14.627 -34.661 1.000 31.353 91 GLN A C 1
ATOM 1431 O O . GLN A 1 91 ? -20.192 -15.719 -35.145 1.000 28.881 91 GLN A O 1
ATOM 1445 N N . ALA A 1 92 ? -19.727 -13.549 -34.969 1.000 30.290 92 ALA A N 1
ATOM 1446 C CA . ALA A 1 92 ? -18.543 -13.652 -35.806 1.000 28.796 92 ALA A CA 1
ATOM 1447 C C . ALA A 1 92 ? -17.364 -14.228 -35.023 1.000 29.459 92 ALA A C 1
ATOM 1448 O O . ALA A 1 92 ? -17.398 -14.327 -33.778 1.000 29.564 92 ALA A O 1
ATOM 1455 N N . PHE A 1 93 ? -16.336 -14.605 -35.803 1.000 26.838 93 PHE A N 1
ATOM 1456 C CA . PHE A 1 93 ? -15.040 -15.047 -35.331 1.000 24.871 93 PHE A CA 1
ATOM 1457 C C . PHE A 1 93 ? -15.137 -16.484 -34.816 1.000 25.605 93 PHE A C 1
ATOM 1458 O O . PHE A 1 93 ? -16.207 -17.101 -34.730 1.000 26.286 93 PHE A O 1
ATOM 1475 N N . ARG A 1 94 ? -13.972 -17.033 -34.503 1.000 23.931 94 ARG A N 1
ATOM 1476 C CA . ARG A 1 94 ? -13.899 -18.228 -33.684 1.000 26.460 94 ARG A CA 1
ATOM 1477 C C . ARG A 1 94 ? -13.045 -17.926 -32.461 1.000 25.682 94 ARG A C 1
ATOM 1478 O O . ARG A 1 94 ? -12.261 -16.963 -32.433 1.000 24.765 94 ARG A O 1
ATOM 1499 N N . VAL A 1 95 ? -13.208 -18.815 -31.480 1.000 23.305 95 VAL A N 1
ATOM 1500 C CA . VAL A 1 95 ? -12.486 -18.736 -30.237 1.000 23.095 95 VAL A CA 1
ATOM 1501 C C . VAL A 1 95 ? -11.742 -20.036 -29.996 1.000 21.639 95 VAL A C 1
ATOM 1502 O O . VAL A 1 95 ? -12.347 -21.096 -30.011 1.000 25.291 95 VAL A O 1
ATOM 1515 N N . ILE A 1 96 ? -10.431 -19.916 -29.751 1.000 21.824 96 ILE A N 1
ATOM 1516 C CA . ILE A 1 96 ? -9.622 -20.956 -29.153 1.000 23.331 96 ILE A CA 1
ATOM 1517 C C . ILE A 1 96 ? -9.254 -20.473 -27.751 1.000 21.253 96 ILE A C 1
ATOM 1518 O O . ILE A 1 96 ? -8.970 -19.291 -27.563 1.000 21.320 96 ILE A O 1
ATOM 1534 N N . VAL A 1 97 ? -9.214 -21.386 -26.782 1.000 20.482 97 VAL A N 1
ATOM 1535 C CA . VAL A 1 97 ? -8.673 -21.032 -25.480 1.000 20.747 97 VAL A CA 1
ATOM 1536 C C . VAL A 1 97 ? -7.310 -21.690 -25.347 1.000 20.223 97 VAL A C 1
ATOM 1537 O O . VAL A 1 97 ? -7.178 -22.885 -25.591 1.000 23.523 97 VAL A O 1
ATOM 1550 N N . HIS A 1 98 ? -6.300 -20.890 -25.007 1.000 19.901 98 HIS A N 1
ATOM 1551 C CA . HIS A 1 98 ? -5.016 -21.418 -24.614 1.000 19.873 98 HIS A CA 1
ATOM 1552 C C . HIS A 1 98 ? -4.943 -21.370 -23.095 1.000 18.720 98 HIS A C 1
ATOM 1553 O O . HIS A 1 98 ? -4.626 -20.324 -22.535 1.000 20.372 98 HIS A O 1
ATOM 1568 N N . ASN A 1 99 ? -5.341 -22.481 -22.454 1.000 18.245 99 ASN A N 1
ATOM 1569 C CA . ASN A 1 99 ? -5.438 -22.546 -20.998 1.000 18.267 99 ASN A CA 1
ATOM 1570 C C . ASN A 1 99 ? -4.102 -23.044 -20.469 1.000 19.059 99 ASN A C 1
ATOM 1571 O O . ASN A 1 99 ? -3.807 -24.235 -20.618 1.000 21.214 99 ASN A O 1
ATOM 1582 N N . GLN A 1 100 ? -3.289 -22.114 -19.930 1.000 18.157 100 GLN A N 1
ATOM 1583 C CA . GLN A 1 100 ? -1.951 -22.420 -19.469 1.000 17.980 100 GLN A CA 1
ATOM 1584 C C . GLN A 1 100 ? -1.895 -22.549 -17.957 1.000 19.335 100 GLN A C 1
ATOM 1585 O O . GLN A 1 100 ? -0.818 -22.860 -17.463 1.000 21.064 100 GLN A O 1
ATOM 1599 N N . ASN A 1 101 ? -3.041 -22.334 -17.275 1.000 20.098 101 ASN A N 1
ATOM 1600 C CA . ASN A 1 101 ? -3.107 -22.238 -15.815 1.000 21.788 101 ASN A CA 1
ATOM 1601 C C . ASN A 1 101 ? -4.439 -22.831 -15.358 1.000 19.269 101 ASN A C 1
ATOM 1602 O O . ASN A 1 101 ? -5.368 -22.103 -15.050 1.000 20.832 101 ASN A O 1
ATOM 1613 N N . PRO A 1 102 ? -4.593 -24.170 -15.353 1.000 18.632 102 PRO A N 1
ATOM 1614 C CA . PRO A 1 102 ? -5.899 -24.798 -15.160 1.000 19.580 102 PRO A CA 1
ATOM 1615 C C . PRO A 1 102 ? -6.542 -24.460 -13.814 1.000 18.525 102 PRO A C 1
ATOM 1616 O O . PRO A 1 102 ? -7.769 -24.358 -13.698 1.000 19.761 102 PRO A O 1
ATOM 1627 N N . PHE A 1 103 ? -5.717 -24.198 -12.813 1.000 17.423 103 PHE A N 1
ATOM 1628 C CA . PHE A 1 103 ? -6.274 -23.788 -11.522 1.000 17.359 103 PHE A CA 1
ATOM 1629 C C . PHE A 1 103 ? -6.766 -22.343 -11.515 1.000 18.593 103 PHE A C 1
ATOM 1630 O O . PHE A 1 103 ? -7.543 -21.980 -10.626 1.000 20.105 103 PHE A O 1
ATOM 1647 N N . TYR A 1 104 ? -6.367 -21.504 -12.485 1.000 17.762 104 TYR A N 1
ATOM 1648 C CA . TYR A 1 104 ? -6.905 -20.159 -12.585 1.000 18.374 104 TYR A CA 1
ATOM 1649 C C . TYR A 1 104 ? -8.042 -20.042 -13.598 1.000 19.348 104 TYR A C 1
ATOM 1650 O O . TYR A 1 104 ? -8.467 -18.923 -13.874 1.000 20.323 104 TYR A O 1
ATOM 1668 N N . THR A 1 105 ? -8.609 -21.182 -14.027 1.000 18.426 105 THR A N 1
ATOM 1669 C CA . THR A 1 105 ? -9.763 -21.174 -14.910 1.000 18.576 105 THR A CA 1
ATOM 1670 C C . THR A 1 105 ? -10.917 -20.357 -14.319 1.000 19.806 105 THR A C 1
ATOM 1671 O O . THR A 1 105 ? -11.647 -19.678 -15.048 1.000 20.982 105 THR A O 1
ATOM 1682 N N . HIS A 1 106 ? -11.024 -20.334 -12.994 1.000 20.151 106 HIS A N 1
ATOM 1683 C CA . HIS A 1 106 ? -12.093 -19.617 -12.320 1.000 21.336 106 HIS A CA 1
ATOM 1684 C C . HIS A 1 106 ? -12.073 -18.109 -12.585 1.000 21.539 106 HIS A C 1
ATOM 1685 O O . HIS A 1 106 ? -13.097 -17.466 -12.380 1.000 23.495 106 HIS A O 1
ATOM 1700 N N . THR A 1 107 ? -10.918 -17.533 -12.965 1.000 21.697 107 THR A N 1
ATOM 1701 C CA . THR A 1 107 ? -10.819 -16.094 -13.166 1.000 22.788 107 THR A CA 1
ATOM 1702 C C . THR A 1 107 ? -11.580 -15.675 -14.422 1.000 23.430 107 THR A C 1
ATOM 1703 O O . THR A 1 107 ? -12.045 -14.555 -14.505 1.000 28.081 107 THR A O 1
ATOM 1714 N N . GLY A 1 108 ? -11.706 -16.574 -15.391 1.000 21.269 108 GLY A N 1
ATOM 1715 C CA . GLY A 1 108 ? -12.276 -16.230 -16.684 1.000 21.896 108 GLY A CA 1
ATOM 1716 C C . GLY A 1 108 ? -13.706 -16.724 -16.841 1.000 24.336 108 GLY A C 1
ATOM 1717 O O . GLY A 1 108 ? -14.482 -16.208 -17.659 1.000 27.410 108 GLY A O 1
ATOM 1721 N N . MET A 1 109 ? -14.017 -17.785 -16.106 1.000 25.456 109 MET A N 1
ATOM 1722 C CA . MET A 1 109 ? -15.231 -18.546 -16.315 1.000 28.822 109 MET A CA 1
ATOM 1723 C C . MET A 1 109 ? -15.692 -19.081 -14.966 1.000 28.693 109 MET A C 1
ATOM 1724 O O . MET A 1 109 ? -14.884 -19.538 -14.158 1.000 29.698 109 MET A O 1
ATOM 1738 N N . ASP A 1 110 ? -17.002 -19.088 -14.769 1.000 30.476 110 ASP A N 1
ATOM 1739 C CA . ASP A 1 110 ? -17.563 -19.422 -13.467 1.000 31.121 110 ASP A CA 1
ATOM 1740 C C . A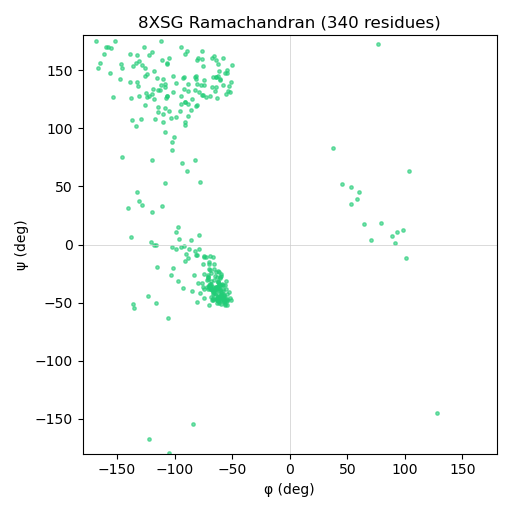SP A 1 110 ? -17.604 -20.909 -13.191 1.000 28.887 110 ASP A C 1
ATOM 1741 O O . ASP A 1 110 ? -17.503 -21.306 -12.029 1.000 29.142 110 ASP A O 1
ATOM 1750 N N . SER A 1 111 ? -17.801 -21.713 -14.234 1.000 28.078 111 SER A N 1
ATOM 1751 C CA . SER A 1 111 ? -17.909 -23.147 -14.052 1.000 30.628 111 SER A CA 1
ATOM 1752 C C . SER A 1 111 ? -17.519 -23.881 -15.326 1.000 27.259 111 SER A C 1
ATOM 1753 O O . SER A 1 111 ? -17.407 -23.286 -16.387 1.000 27.787 111 SER A O 1
ATOM 1761 N N . ALA A 1 112 ? -17.370 -25.197 -15.208 1.000 28.533 112 ALA A N 1
ATOM 1762 C CA . ALA A 1 112 ? -17.217 -26.025 -16.379 1.000 27.945 112 ALA A CA 1
ATOM 1763 C C . ALA A 1 112 ? -18.390 -25.820 -17.335 1.000 31.427 112 ALA A C 1
ATOM 1764 O O . ALA A 1 112 ? -18.189 -25.870 -18.548 1.000 29.585 112 ALA A O 1
ATOM 1771 N N . HIS A 1 113 ? -19.601 -25.592 -16.798 1.000 33.458 113 HIS A N 1
ATOM 1772 C CA . HIS A 1 113 ? -20.793 -25.530 -17.631 1.000 35.880 113 HIS A CA 1
ATOM 1773 C C . HIS A 1 113 ? -20.720 -24.336 -18.583 1.000 34.006 113 HIS A C 1
ATOM 1774 O O . HIS A 1 113 ? -21.146 -24.444 -19.732 1.000 33.013 113 HIS A O 1
ATOM 1789 N N . ASP A 1 114 ? -20.162 -23.215 -18.104 1.000 32.469 114 ASP A N 1
ATOM 1790 C CA . ASP A 1 114 ? -20.032 -21.998 -18.889 1.000 33.142 114 ASP A CA 1
ATOM 1791 C C . ASP A 1 114 ? -19.018 -22.182 -20.015 1.000 30.574 114 ASP A C 1
ATOM 1792 O O . ASP A 1 114 ? -19.194 -21.616 -21.082 1.000 31.365 114 ASP A O 1
ATOM 1801 N N . ILE A 1 115 ? -17.952 -22.940 -19.751 1.000 28.205 115 ILE A N 1
ATOM 1802 C CA . ILE A 1 115 ? -16.963 -23.280 -20.763 1.000 27.728 115 ILE A CA 1
ATOM 1803 C C . ILE A 1 115 ? -17.573 -24.188 -21.823 1.000 27.788 115 ILE A C 1
ATOM 1804 O O . ILE A 1 115 ? -17.405 -23.942 -23.014 1.000 26.585 115 ILE A O 1
ATOM 1820 N N . ASN A 1 116 ? -18.290 -25.227 -21.365 1.000 29.271 116 ASN A N 1
ATOM 1821 C CA . ASN A 1 116 ? -18.889 -26.227 -22.236 1.000 30.190 116 ASN A CA 1
ATOM 1822 C C . ASN A 1 116 ? -19.930 -25.570 -23.152 1.000 32.324 116 ASN A C 1
ATOM 1823 O O . ASN A 1 116 ? -20.053 -25.947 -24.326 1.000 32.623 116 ASN A O 1
ATOM 1834 N N . ARG A 1 117 ? -20.614 -24.523 -22.671 1.000 32.256 117 ARG A N 1
ATOM 1835 C CA . ARG A 1 117 ? -21.665 -23.892 -23.462 1.000 35.588 117 ARG A CA 1
ATOM 1836 C C . ARG A 1 117 ? -21.109 -22.753 -24.321 1.000 31.479 117 ARG A C 1
ATOM 1837 O O . ARG A 1 117 ? -21.787 -22.321 -25.232 1.000 34.167 117 ARG A O 1
ATOM 1858 N N . TYR A 1 118 ? -19.885 -22.286 -24.061 1.000 30.757 118 TYR A N 1
ATOM 1859 C CA . TYR A 1 118 ? -19.289 -21.227 -24.878 1.000 28.210 118 TYR A CA 1
ATOM 1860 C C . TYR A 1 118 ? -18.828 -21.773 -26.227 1.000 28.309 118 TYR A C 1
ATOM 1861 O O . TYR A 1 118 ? -18.438 -22.932 -26.347 1.000 28.199 118 TYR A O 1
ATOM 1879 N N . ARG A 1 119 ? -18.791 -20.892 -27.227 1.000 29.257 119 ARG A N 1
ATOM 1880 C CA . ARG A 1 119 ? -18.411 -21.259 -28.593 1.000 30.089 119 ARG A CA 1
ATOM 1881 C C . ARG A 1 119 ? -16.893 -21.404 -28.737 1.000 28.398 119 ARG A C 1
ATOM 1882 O O . ARG A 1 119 ? -16.253 -20.819 -29.608 1.000 28.735 119 ARG A O 1
ATOM 1903 N N . ILE A 1 120 ? -16.309 -22.230 -27.877 1.000 26.628 120 ILE A N 1
ATOM 1904 C CA . ILE A 1 120 ? -14.905 -22.563 -27.932 1.000 25.615 120 ILE A CA 1
ATOM 1905 C C . ILE A 1 120 ? -14.725 -23.711 -28.917 1.000 27.223 120 ILE A C 1
ATOM 1906 O O . ILE A 1 120 ? -15.337 -24.764 -28.761 1.000 26.794 120 ILE A O 1
ATOM 1922 N N . THR A 1 121 ? -13.851 -23.504 -29.910 1.000 25.162 121 THR A N 1
ATOM 1923 C CA . THR A 1 121 ? -13.526 -24.552 -30.864 1.000 25.417 121 THR A CA 1
ATOM 1924 C C . THR A 1 121 ? -12.613 -25.613 -30.257 1.000 24.554 121 THR A C 1
ATOM 1925 O O . THR A 1 121 ? -12.815 -26.812 -30.475 1.000 26.364 121 THR A O 1
ATOM 1936 N N . LYS A 1 122 ? -11.563 -25.171 -29.558 1.000 23.685 122 LYS A N 1
ATOM 1937 C CA . LYS A 1 122 ? -10.597 -26.089 -28.988 1.000 24.079 122 LYS A CA 1
ATOM 1938 C C . LYS A 1 122 ? -9.912 -25.419 -27.809 1.000 21.592 122 LYS A C 1
ATOM 1939 O O . LYS A 1 122 ? -9.726 -24.213 -27.807 1.000 21.929 122 LYS A O 1
ATOM 1958 N N . ILE A 1 123 ? -9.539 -26.222 -26.812 1.000 20.782 123 ILE A N 1
ATOM 1959 C CA . ILE A 1 123 ? -8.688 -25.753 -25.742 1.000 20.125 123 ILE A CA 1
ATOM 1960 C C . ILE A 1 123 ? -7.287 -26.316 -25.945 1.000 20.026 123 ILE A C 1
ATOM 1961 O O . ILE A 1 123 ? -7.081 -27.529 -25.867 1.000 21.579 123 ILE A O 1
ATOM 1977 N N . ILE A 1 124 ? -6.333 -25.415 -26.205 1.000 20.138 124 ILE A N 1
ATOM 1978 C CA . ILE A 1 124 ? -4.936 -25.772 -26.259 1.000 18.963 124 ILE A CA 1
ATOM 1979 C C . ILE A 1 124 ? -4.374 -25.645 -24.848 1.000 18.680 124 ILE A C 1
ATOM 1980 O O . ILE A 1 124 ? -4.677 -24.685 -24.159 1.000 20.305 124 ILE A O 1
ATOM 1996 N N . THR A 1 125 ? -3.543 -26.606 -24.456 1.000 19.652 125 THR A N 1
ATOM 1997 C CA . THR A 1 125 ? -2.954 -26.657 -23.130 1.000 20.016 125 THR A CA 1
ATOM 1998 C C . THR A 1 125 ? -1.460 -26.913 -23.238 1.000 20.413 125 THR A C 1
ATOM 1999 O O . THR A 1 125 ? -0.975 -27.393 -24.266 1.000 20.751 125 THR A O 1
ATOM 2010 N N . PRO A 1 126 ? -0.688 -26.660 -22.156 1.000 19.703 126 PRO A N 1
ATOM 2011 C CA . PRO A 1 126 ? 0.744 -26.945 -22.150 1.000 19.877 126 PRO A CA 1
ATOM 2012 C C . PRO A 1 126 ? 1.198 -28.371 -21.848 1.000 18.371 126 PRO A C 1
ATOM 2013 O O . PRO A 1 126 ? 2.391 -28.649 -21.920 1.000 18.589 126 PRO A O 1
ATOM 2024 N N . SER A 1 127 ? 0.269 -29.266 -21.491 1.000 18.913 127 SER A N 1
ATOM 2025 C CA . SER A 1 127 ? 0.659 -30.567 -20.969 1.000 18.291 127 SER A CA 1
ATOM 2026 C C . SER A 1 127 ? -0.523 -31.525 -20.940 1.000 19.687 127 SER A C 1
ATOM 2027 O O . SER A 1 127 ? -1.675 -31.106 -20.816 1.000 17.954 127 SER A O 1
ATOM 2035 N N . HIS A 1 128 ? -0.209 -32.831 -21.059 1.000 20.747 128 HIS A N 1
ATOM 2036 C CA . HIS A 1 128 ? -1.196 -33.889 -20.904 1.000 21.813 128 HIS A CA 1
ATOM 2037 C C . HIS A 1 128 ? -1.870 -33.809 -19.523 1.000 21.492 128 HIS A C 1
ATOM 2038 O O . HIS A 1 128 ? -3.058 -34.057 -19.377 1.000 19.899 128 HIS A O 1
ATOM 2053 N N . TYR A 1 129 ? -1.113 -33.412 -18.505 1.000 20.037 129 TYR A N 1
ATOM 2054 C CA . TYR A 1 129 ? -1.649 -33.239 -17.152 1.000 20.367 129 TYR A CA 1
ATOM 2055 C C . TYR A 1 129 ? -2.771 -32.200 -17.155 1.000 18.905 129 TYR A C 1
ATOM 2056 O O . TYR A 1 129 ? -3.806 -32.396 -16.548 1.000 19.300 129 TYR A O 1
ATOM 2074 N N . THR A 1 130 ? -2.576 -31.080 -17.858 1.000 19.307 130 THR A N 1
ATOM 2075 C CA . THR A 1 130 ? -3.569 -30.020 -17.912 1.000 19.243 130 THR A CA 1
ATOM 2076 C C . THR A 1 130 ? -4.887 -30.541 -18.482 1.000 19.688 130 THR A C 1
ATOM 2077 O O . THR A 1 130 ? -5.952 -30.164 -18.011 1.000 18.875 130 THR A O 1
ATOM 2088 N N . VAL A 1 131 ? -4.789 -31.339 -19.575 1.000 19.410 131 VAL A N 1
ATOM 2089 C CA . VAL A 1 131 ? -5.963 -31.897 -20.197 1.000 20.274 131 VAL A CA 1
ATOM 2090 C C . VAL A 1 131 ? -6.706 -32.704 -19.141 1.000 20.864 131 VAL A C 1
ATOM 2091 O O . VAL A 1 131 ? -7.903 -32.524 -18.981 1.000 21.116 131 VAL A O 1
ATOM 2104 N N . LYS A 1 132 ? -5.991 -33.581 -18.429 1.000 22.133 132 LYS A N 1
ATOM 2105 C CA . LYS A 1 132 ? -6.654 -34.418 -17.427 1.000 23.707 132 LYS A CA 1
ATOM 2106 C C . LYS A 1 132 ? -7.299 -33.570 -16.323 1.000 23.175 132 LYS A C 1
ATOM 2107 O O . LYS A 1 132 ? -8.368 -33.930 -15.841 1.000 24.786 132 LYS A O 1
ATOM 2126 N N . LYS A 1 133 ? -6.653 -32.473 -15.908 1.000 22.640 133 LYS A N 1
ATOM 2127 C CA . LYS A 1 133 ? -7.145 -31.623 -14.835 1.000 23.284 133 LYS A CA 1
ATOM 2128 C C . LYS A 1 133 ? -8.435 -30.921 -15.266 1.000 23.619 133 LYS A C 1
ATOM 2129 O O . LYS A 1 133 ? -9.404 -30.845 -14.511 1.000 24.892 133 LYS A O 1
ATOM 2148 N N . LEU A 1 134 ? -8.412 -30.337 -16.468 1.000 22.459 134 LEU A N 1
ATOM 2149 C CA . LEU A 1 134 ? -9.602 -29.696 -16.995 1.000 22.496 134 LEU A CA 1
ATOM 2150 C C . LEU A 1 134 ? -10.738 -30.706 -17.132 1.000 22.538 134 LEU A C 1
ATOM 2151 O O . LEU A 1 134 ? -11.854 -30.366 -16.820 1.000 23.787 134 LEU A O 1
ATOM 2167 N N . GLU A 1 135 ? -10.452 -31.944 -17.564 1.000 23.953 135 GLU A N 1
ATOM 2168 C CA . GLU A 1 135 ? -11.472 -32.986 -17.679 1.000 26.194 135 GLU A CA 1
ATOM 2169 C C . GLU A 1 135 ? -12.048 -33.332 -16.291 1.000 25.674 135 GLU A C 1
ATOM 2170 O O . GLU A 1 135 ? -13.270 -33.468 -16.110 1.000 25.745 135 GLU A O 1
ATOM 2182 N N . GLU A 1 136 ? -11.168 -33.411 -15.282 1.000 25.391 136 GLU A N 1
ATOM 2183 C CA . GLU A 1 136 ? -11.599 -33.717 -13.916 1.000 25.947 136 GLU A CA 1
ATOM 2184 C C . GLU A 1 136 ? -12.536 -32.625 -13.392 1.000 25.847 136 GLU A C 1
ATOM 2185 O O . GLU A 1 136 ? -13.457 -32.897 -12.625 1.000 27.862 136 GLU A O 1
ATOM 2197 N N . MET A 1 137 ? -12.336 -31.388 -13.838 1.000 25.986 137 MET A N 1
ATOM 2198 C CA . MET A 1 137 ? -13.203 -30.285 -13.467 1.000 26.577 137 MET A CA 1
ATOM 2199 C C . MET A 1 137 ? -14.549 -30.335 -14.189 1.000 29.863 137 MET A C 1
ATOM 2200 O O . MET A 1 137 ? -15.434 -29.551 -13.855 1.000 32.545 137 MET A O 1
ATOM 2214 N N . GLY A 1 138 ? -14.701 -31.222 -15.186 1.000 29.961 138 GLY A N 1
ATOM 2215 C CA . GLY A 1 138 ? -15.965 -31.378 -15.897 1.000 29.535 138 GLY A CA 1
ATOM 2216 C C . GLY A 1 138 ? -16.046 -30.626 -17.231 1.000 28.525 138 GLY A C 1
ATOM 2217 O O . GLY A 1 138 ? -17.140 -30.515 -17.785 1.000 28.928 138 GLY A O 1
ATOM 2221 N N . ILE A 1 139 ? -14.915 -30.123 -17.740 1.000 26.013 139 ILE A N 1
ATOM 2222 C CA . ILE A 1 139 ? -14.853 -29.510 -19.065 1.000 26.692 139 ILE A CA 1
ATOM 2223 C C . ILE A 1 139 ? -14.802 -30.604 -20.130 1.000 27.722 139 ILE A C 1
ATOM 2224 O O . ILE A 1 139 ? -13.977 -31.508 -20.041 1.000 26.828 139 ILE A O 1
ATOM 2240 N N . THR A 1 140 ? -15.654 -30.494 -21.166 1.000 29.699 140 THR A N 1
ATOM 2241 C CA . THR A 1 140 ? -15.811 -31.554 -22.155 1.000 28.771 140 THR A CA 1
ATOM 2242 C C . THR A 1 140 ? -15.379 -31.087 -23.547 1.000 28.772 140 THR A C 1
ATOM 2243 O O . THR A 1 140 ? -15.441 -31.841 -24.527 1.000 28.945 140 THR A O 1
ATOM 2254 N N . LYS A 1 141 ? -14.956 -29.832 -23.650 1.000 26.059 141 LYS A N 1
ATOM 2255 C CA . LYS A 1 141 ? -14.479 -29.315 -24.918 1.000 26.170 141 LYS A CA 1
ATOM 2256 C C . LYS A 1 141 ? -13.258 -30.084 -25.409 1.000 27.500 141 LYS A C 1
ATOM 2257 O O . LYS A 1 141 ? -12.430 -30.553 -24.635 1.000 26.496 141 LYS A O 1
ATOM 2276 N N . PRO A 1 142 ? -13.081 -30.182 -26.742 1.000 24.966 142 PRO A N 1
ATOM 2277 C CA . PRO A 1 142 ? -11.909 -30.849 -27.293 1.000 25.518 142 PRO A CA 1
ATOM 2278 C C . PRO A 1 142 ? -10.632 -30.108 -26.936 1.000 24.335 142 PRO A C 1
ATOM 2279 O O . PRO A 1 142 ? -10.613 -28.863 -26.886 1.000 25.747 142 PRO A O 1
ATOM 2290 N N . MET A 1 143 ? -9.580 -30.892 -26.693 1.000 24.088 143 MET A N 1
ATOM 2291 C CA . MET A 1 143 ? -8.320 -30.371 -26.182 1.000 24.194 143 MET A CA 1
ATOM 2292 C C . MET A 1 143 ? -7.135 -30.822 -27.024 1.000 23.305 143 MET A C 1
ATOM 2293 O O . MET A 1 143 ? -7.186 -31.827 -27.735 1.000 26.191 143 MET A O 1
ATOM 2307 N N . ALA A 1 144 ? -6.079 -30.013 -26.978 1.000 22.916 144 ALA A N 1
ATOM 2308 C CA . ALA A 1 144 ? -4.810 -30.327 -27.592 1.000 23.516 144 ALA A CA 1
ATOM 2309 C C . ALA A 1 144 ? -3.673 -29.913 -26.655 1.000 23.103 144 ALA A C 1
ATOM 2310 O O . ALA A 1 144 ? -3.869 -29.117 -25.747 1.000 23.904 144 ALA A O 1
ATOM 2317 N N . VAL A 1 145 ? -2.477 -30.427 -26.930 1.000 22.775 145 VAL A N 1
ATOM 2318 C CA . VAL A 1 145 ? -1.283 -30.159 -26.164 1.000 22.525 145 VAL A CA 1
ATOM 2319 C C . VAL A 1 145 ? -0.207 -29.556 -27.071 1.000 21.584 145 VAL A C 1
ATOM 2320 O O . VAL A 1 145 ? 0.198 -30.161 -28.065 1.000 22.000 145 VAL A O 1
ATOM 2333 N N . ILE A 1 146 ? 0.322 -28.419 -26.626 1.000 18.673 146 ILE A N 1
ATOM 2334 C CA . ILE A 1 146 ? 1.582 -27.897 -27.126 1.000 19.599 146 ILE A CA 1
ATOM 2335 C C . ILE A 1 146 ? 2.470 -27.566 -25.942 1.000 21.725 146 ILE A C 1
ATOM 2336 O O . ILE A 1 146 ? 2.203 -26.599 -25.242 1.000 23.587 146 ILE A O 1
ATOM 2352 N N . SER A 1 147 ? 3.515 -28.373 -25.738 1.000 25.205 147 SER A N 1
ATOM 2353 C CA . SER A 1 147 ? 4.422 -28.187 -24.623 1.000 26.440 147 SER A CA 1
ATOM 2354 C C . SER A 1 147 ? 5.336 -27.014 -24.951 1.000 26.053 147 SER A C 1
ATOM 2355 O O . SER A 1 147 ? 5.909 -26.985 -26.035 1.000 27.516 147 SER A O 1
ATOM 2363 N N . PRO A 1 148 ? 5.475 -26.018 -24.050 1.000 27.749 148 PRO A N 1
ATOM 2364 C CA . PRO A 1 148 ? 6.471 -24.952 -24.208 1.000 28.464 148 PRO A CA 1
ATOM 2365 C C . PRO A 1 148 ? 7.883 -25.515 -24.308 1.000 26.585 148 PRO A C 1
ATOM 2366 O O . PRO A 1 148 ? 8.150 -26.652 -23.923 1.000 31.332 148 PRO A O 1
ATOM 2377 N N . TYR A 1 149 ? 8.798 -24.722 -24.843 1.000 25.003 149 TYR A N 1
ATOM 2378 C CA . TYR A 1 149 ? 10.173 -25.149 -24.900 1.000 25.822 149 TYR A CA 1
ATOM 2379 C C . TYR A 1 149 ? 11.060 -24.330 -23.967 1.000 25.487 149 TYR A C 1
ATOM 2380 O O . TYR A 1 149 ? 10.761 -23.201 -23.592 1.000 24.101 149 TYR A O 1
ATOM 2398 N N . ILE A 1 150 ? 12.199 -24.939 -23.649 1.000 25.606 150 ILE A N 1
ATOM 2399 C CA . ILE A 1 150 ? 13.257 -24.305 -22.889 1.000 25.163 150 ILE A CA 1
ATOM 2400 C C . ILE A 1 150 ? 14.259 -23.717 -23.869 1.000 26.244 150 ILE A C 1
ATOM 2401 O O . ILE A 1 150 ? 14.800 -24.450 -24.688 1.000 28.078 150 ILE A O 1
ATOM 2417 N N . PRO A 1 151 ? 14.504 -22.393 -23.838 1.000 26.402 151 PRO A N 1
ATOM 2418 C CA . PRO A 1 151 ? 15.472 -21.759 -24.724 1.000 28.166 151 PRO A CA 1
ATOM 2419 C C . PRO A 1 151 ? 16.861 -22.374 -24.651 1.000 29.920 151 PRO A C 1
ATOM 2420 O O . PRO A 1 151 ? 17.287 -22.877 -23.615 1.000 29.064 151 PRO A O 1
ATOM 2431 N N . GLU A 1 152 ? 17.544 -22.348 -25.801 1.000 33.090 152 GLU A N 1
ATOM 2432 C CA . GLU A 1 152 ? 18.847 -22.981 -25.945 1.000 38.474 152 GLU A CA 1
ATOM 2433 C C . GLU A 1 152 ? 19.871 -22.383 -24.968 1.000 34.922 152 GLU A C 1
ATOM 2434 O O . GLU A 1 152 ? 20.812 -23.063 -24.608 1.000 34.924 152 GLU A O 1
ATOM 2446 N N . TYR A 1 153 ? 19.677 -21.127 -24.528 1.000 34.823 153 TYR A N 1
ATOM 2447 C CA . TYR A 1 153 ? 20.589 -20.482 -23.594 1.000 34.904 153 TYR A CA 1
ATOM 2448 C C . TYR A 1 153 ? 20.513 -21.130 -22.205 1.000 33.474 153 TYR A C 1
ATOM 2449 O O . TYR A 1 153 ? 21.359 -20.879 -21.355 1.000 33.731 153 TYR A O 1
ATOM 2467 N N . PHE A 1 154 ? 19.535 -22.003 -21.957 1.000 32.877 154 PHE A N 1
ATOM 2468 C CA . PHE A 1 154 ? 19.617 -22.845 -20.776 1.000 30.314 154 PHE A CA 1
ATOM 2469 C C . PHE A 1 154 ? 20.384 -24.104 -21.140 1.000 31.459 154 PHE A C 1
ATOM 2470 O O . PHE A 1 154 ? 19.878 -24.935 -21.896 1.000 33.990 154 PHE A O 1
ATOM 2487 N N . LYS A 1 155 ? 21.595 -24.197 -20.582 1.000 36.769 155 LYS A N 1
ATOM 2488 C CA . LYS A 1 155 ? 22.544 -25.275 -20.820 1.000 39.293 155 LYS A CA 1
ATOM 2489 C C . LYS A 1 155 ? 23.616 -25.198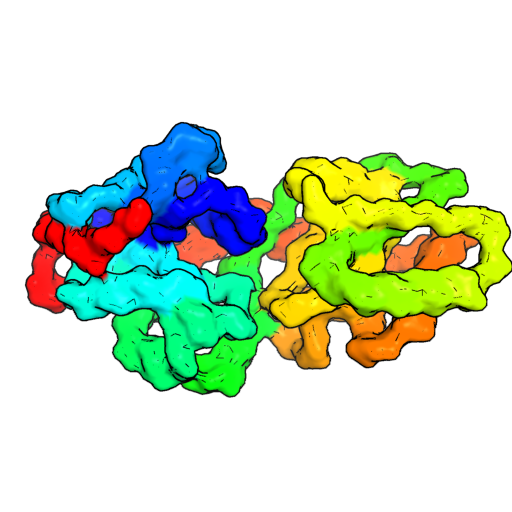 -19.727 1.000 42.662 155 LYS A C 1
ATOM 2490 O O . LYS A 1 155 ? 23.840 -24.129 -19.127 1.000 39.514 155 LYS A O 1
ATOM 2509 N N . PRO A 1 156 ? 24.315 -26.316 -19.418 1.000 41.711 156 PRO A N 1
ATOM 2510 C CA . PRO A 1 156 ? 25.309 -26.299 -18.353 1.000 42.626 156 PRO A CA 1
ATOM 2511 C C . PRO A 1 156 ? 26.481 -25.405 -18.745 1.000 43.916 156 PRO A C 1
ATOM 2512 O O . PRO A 1 156 ? 26.831 -25.313 -19.927 1.000 44.708 156 PRO A O 1
ATOM 2523 N N . ALA A 1 157 ? 27.031 -24.719 -17.738 1.000 45.098 157 ALA A N 1
ATOM 2524 C CA . ALA A 1 157 ? 28.353 -24.104 -17.796 1.000 50.232 157 ALA A CA 1
ATOM 2525 C C . ALA A 1 157 ? 29.204 -24.686 -16.661 1.000 52.950 157 ALA A C 1
ATOM 2526 O O . ALA A 1 157 ? 28.809 -25.682 -16.051 1.000 57.216 157 ALA A O 1
ATOM 2533 N N . GLU A 1 158 ? 30.361 -24.071 -16.368 1.000 54.744 158 GLU A N 1
ATOM 2534 C CA . GLU A 1 158 ? 31.262 -24.580 -15.344 1.000 56.915 158 GLU A CA 1
ATOM 2535 C C . GLU A 1 158 ? 30.691 -24.324 -13.956 1.000 53.419 158 GLU A C 1
ATOM 2536 O O . GLU A 1 158 ? 30.339 -23.198 -13.613 1.000 57.490 158 GLU A O 1
ATOM 2548 N N . LYS A 1 159 ? 30.604 -25.394 -13.165 1.000 48.977 159 LYS A N 1
ATOM 2549 C CA . LYS A 1 159 ? 30.104 -25.308 -11.799 1.000 50.904 159 LYS A CA 1
ATOM 2550 C C . LYS A 1 159 ? 31.283 -25.503 -10.852 1.000 53.527 159 LYS A C 1
ATOM 2551 O O . LYS A 1 159 ? 32.091 -26.398 -11.067 1.000 57.104 159 LYS A O 1
ATOM 2570 N N . SER A 1 160 ? 31.378 -24.667 -9.813 1.000 55.887 160 SER A N 1
ATOM 2571 C CA . SER A 1 160 ? 32.570 -24.613 -8.974 1.000 58.078 160 SER A CA 1
ATOM 2572 C C . SER A 1 160 ? 32.808 -25.938 -8.244 1.000 59.491 160 SER A C 1
ATOM 2573 O O . SER A 1 160 ? 31.951 -26.407 -7.502 1.000 61.496 160 SER A O 1
ATOM 2581 N N . ASN A 1 161 ? 34.009 -26.500 -8.400 1.000 60.468 161 ASN A N 1
ATOM 2582 C CA . ASN A 1 161 ? 34.388 -27.725 -7.711 1.000 66.264 161 ASN A CA 1
ATOM 2583 C C . ASN A 1 161 ? 34.761 -27.428 -6.262 1.000 67.913 161 ASN A C 1
ATOM 2584 O O . ASN A 1 161 ? 35.275 -28.318 -5.592 1.000 71.530 161 ASN A O 1
ATOM 2595 N N . GLU A 1 162 ? 34.530 -26.192 -5.787 1.000 67.628 162 GLU A N 1
ATOM 2596 C CA . GLU A 1 162 ? 34.970 -25.769 -4.459 1.000 70.836 162 GLU A CA 1
ATOM 2597 C C . GLU A 1 162 ? 33.794 -25.271 -3.619 1.000 67.364 162 GLU A C 1
ATOM 2598 O O . GLU A 1 162 ? 33.684 -25.589 -2.434 1.000 68.972 162 GLU A O 1
ATOM 2610 N N . GLU A 1 163 ? 32.939 -24.468 -4.259 1.000 65.150 163 GLU A N 1
ATOM 2611 C CA . GLU A 1 163 ? 31.776 -23.846 -3.656 1.000 64.312 163 GLU A CA 1
ATOM 2612 C C . GLU A 1 163 ? 30.509 -24.411 -4.305 1.000 60.064 163 GLU A C 1
ATOM 2613 O O . GLU A 1 163 ? 30.308 -24.274 -5.517 1.000 60.751 163 GLU A O 1
ATOM 2625 N N . ILE A 1 164 ? 29.660 -25.059 -3.498 1.000 45.399 164 ILE A N 1
ATOM 2626 C CA . ILE A 1 164 ? 28.394 -25.602 -3.963 1.000 44.105 164 ILE A CA 1
ATOM 2627 C C . ILE A 1 164 ? 27.311 -24.525 -3.853 1.000 38.382 164 ILE A C 1
ATOM 2628 O O . ILE A 1 164 ? 27.161 -23.871 -2.830 1.000 36.513 164 ILE A O 1
ATOM 2644 N N . ARG A 1 165 ? 26.546 -24.359 -4.937 1.000 34.589 165 ARG A N 1
ATOM 2645 C CA . ARG A 1 165 ? 25.560 -23.307 -5.052 1.000 32.292 165 ARG A CA 1
ATOM 2646 C C . ARG A 1 165 ? 24.201 -23.974 -5.204 1.000 29.133 165 ARG A C 1
ATOM 2647 O O . ARG A 1 165 ? 24.026 -24.822 -6.082 1.000 29.312 165 ARG A O 1
ATOM 2668 N N . ILE A 1 166 ? 23.271 -23.595 -4.308 1.000 26.507 166 ILE A N 1
ATOM 2669 C CA . ILE A 1 166 ? 21.876 -24.003 -4.343 1.000 26.848 166 ILE A CA 1
ATOM 2670 C C . ILE A 1 166 ? 21.079 -22.784 -4.772 1.000 25.587 166 ILE A C 1
ATOM 2671 O O . ILE A 1 166 ? 21.234 -21.734 -4.166 1.000 27.730 166 ILE A O 1
ATOM 2687 N N . THR A 1 167 ? 20.261 -22.943 -5.829 1.000 23.007 167 THR A N 1
ATOM 2688 C CA . THR A 1 167 ? 19.353 -21.902 -6.262 1.000 22.771 167 THR A CA 1
ATOM 2689 C C . THR A 1 167 ? 17.939 -22.335 -5.871 1.000 22.682 167 THR A C 1
ATOM 2690 O O . THR A 1 167 ? 17.676 -23.532 -5.654 1.000 23.228 167 THR A O 1
ATOM 2701 N N . TYR A 1 168 ? 17.070 -21.328 -5.728 1.000 21.271 168 TYR A N 1
ATOM 2702 C CA . TYR A 1 168 ? 15.647 -21.517 -5.473 1.000 20.780 168 TYR A CA 1
ATOM 2703 C C . TYR A 1 168 ? 14.905 -20.255 -5.898 1.000 20.661 168 TYR A C 1
ATOM 2704 O O . TYR A 1 168 ? 15.527 -19.222 -6.168 1.000 21.006 168 TYR A O 1
ATOM 2722 N N . SER A 1 169 ? 13.569 -20.343 -5.920 1.000 20.502 169 SER A N 1
ATOM 2723 C CA . SER A 1 169 ? 12.740 -19.182 -6.171 1.000 20.493 169 SER A CA 1
ATOM 2724 C C . SER A 1 169 ? 11.716 -18.995 -5.064 1.000 19.302 169 SER A C 1
ATOM 2725 O O . SER A 1 169 ? 11.127 -19.979 -4.603 1.000 19.399 169 SER A O 1
ATOM 2733 N N . ARG A 1 170 ? 11.430 -17.733 -4.749 1.000 22.355 170 ARG A N 1
ATOM 2734 C CA . ARG A 1 170 ? 10.362 -17.397 -3.804 1.000 23.806 170 ARG A CA 1
ATOM 2735 C C . ARG A 1 170 ? 9.074 -16.993 -4.497 1.000 23.190 170 ARG A C 1
ATOM 2736 O O . ARG A 1 170 ? 8.145 -16.554 -3.820 1.000 23.376 170 ARG A O 1
ATOM 2757 N N . ARG A 1 171 ? 8.977 -17.193 -5.812 1.000 23.456 171 ARG A N 1
ATOM 2758 C CA . ARG A 1 171 ? 7.762 -16.853 -6.553 1.000 25.678 171 ARG A CA 1
ATOM 2759 C C . ARG A 1 171 ? 6.571 -17.619 -5.972 1.000 23.405 171 ARG A C 1
ATOM 2760 O O . ARG A 1 171 ? 5.482 -17.069 -5.867 1.000 23.994 171 ARG A O 1
ATOM 2781 N N . LYS A 1 172 ? 6.768 -18.879 -5.578 1.000 18.986 172 LYS A N 1
ATOM 2782 C CA . LYS A 1 172 ? 5.693 -19.643 -4.955 1.000 18.225 172 LYS A CA 1
ATOM 2783 C C . LYS A 1 172 ? 6.199 -20.177 -3.624 1.000 17.255 172 LYS A C 1
ATOM 2784 O O . LYS A 1 172 ? 7.384 -20.442 -3.474 1.000 18.321 172 LYS A O 1
ATOM 2803 N N . ARG A 1 173 ? 5.272 -20.377 -2.685 1.000 17.583 173 ARG A N 1
ATOM 2804 C CA . ARG A 1 173 ? 5.593 -20.989 -1.402 1.000 16.676 173 ARG A CA 1
ATOM 2805 C C . ARG A 1 173 ? 6.665 -20.229 -0.627 1.000 16.546 173 ARG A C 1
ATOM 2806 O O . ARG A 1 173 ? 7.487 -20.840 0.066 1.000 18.227 173 ARG A O 1
ATOM 2827 N N . GLU A 1 174 ? 6.639 -18.904 -0.644 1.000 16.993 174 GLU A N 1
ATOM 2828 C CA . GLU A 1 174 ? 7.671 -18.152 0.053 1.000 17.959 174 GLU A CA 1
ATOM 2829 C C . GLU A 1 174 ? 7.771 -18.584 1.529 1.000 17.564 174 GLU A C 1
ATOM 2830 O O . GLU A 1 174 ? 8.856 -18.776 2.043 1.000 17.443 174 GLU A O 1
ATOM 2842 N N . GLU A 1 175 ? 6.648 -18.694 2.235 1.000 16.429 175 GLU A N 1
ATOM 2843 C CA . GLU A 1 175 ? 6.699 -19.035 3.652 1.000 17.675 175 GLU A CA 1
ATOM 2844 C C . GLU A 1 175 ? 7.294 -20.426 3.831 1.000 15.976 175 GLU A C 1
ATOM 2845 O O . GLU A 1 175 ? 8.089 -20.671 4.742 1.000 16.209 175 GLU A O 1
ATOM 2857 N N . GLU A 1 176 ? 6.946 -21.357 2.926 1.000 14.291 176 GLU A N 1
ATOM 2858 C CA . GLU A 1 176 ? 7.472 -22.700 3.061 1.000 14.319 176 GLU A CA 1
ATOM 2859 C C . GLU A 1 176 ? 8.979 -22.746 2.810 1.000 14.832 176 GLU A C 1
ATOM 2860 O O . GLU A 1 176 ? 9.654 -23.613 3.361 1.000 15.223 176 GLU A O 1
ATOM 2872 N N . SER A 1 177 ? 9.516 -21.870 1.947 1.000 15.071 177 SER A N 1
ATOM 2873 C CA . SER A 1 177 ? 10.960 -21.843 1.772 1.000 14.991 177 SER A CA 1
ATOM 2874 C C . SER A 1 177 ? 11.659 -21.470 3.082 1.000 15.211 177 SER A C 1
ATOM 2875 O O . SER A 1 177 ? 12.725 -21.974 3.366 1.000 15.188 177 SER A O 1
ATOM 2883 N N . LYS A 1 178 ? 11.024 -20.638 3.913 1.000 15.794 178 LYS A N 1
ATOM 2884 C CA . LYS A 1 178 ? 11.600 -20.288 5.194 1.000 16.440 178 LYS A CA 1
ATOM 2885 C C . LYS A 1 178 ? 11.543 -21.484 6.153 1.000 17.727 178 LYS A C 1
ATOM 2886 O O . LYS A 1 178 ? 12.485 -21.723 6.921 1.000 18.403 178 LYS A O 1
ATOM 2905 N N . ILE A 1 179 ? 10.453 -22.248 6.117 1.000 16.127 179 ILE A N 1
ATOM 2906 C CA . ILE A 1 179 ? 10.365 -23.457 6.919 1.000 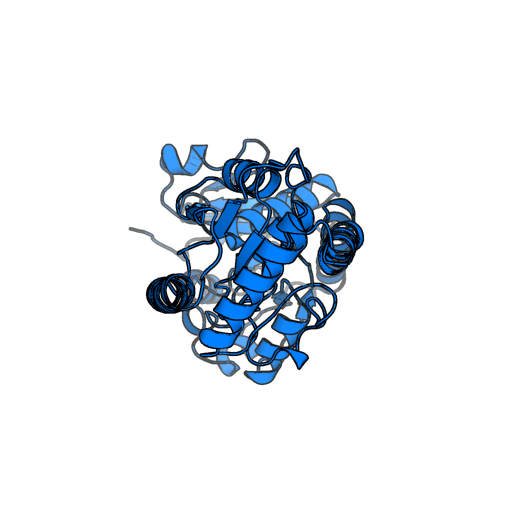17.788 179 ILE A CA 1
ATOM 2907 C C . ILE A 1 179 ? 11.444 -24.454 6.534 1.000 17.230 179 ILE A C 1
ATOM 2908 O O . ILE A 1 179 ? 12.193 -24.964 7.383 1.000 19.362 179 ILE A O 1
ATOM 2924 N N . LEU A 1 180 ? 11.562 -24.691 5.227 1.000 18.245 180 LEU A N 1
ATOM 2925 C CA . LEU A 1 180 ? 12.586 -25.577 4.694 1.000 17.641 180 LEU A CA 1
ATOM 2926 C C . LEU A 1 180 ? 13.973 -25.118 5.130 1.000 17.771 180 LEU A C 1
ATOM 2927 O O . LEU A 1 180 ? 14.762 -25.946 5.573 1.000 18.347 180 LEU A O 1
ATOM 2943 N N . LEU A 1 181 ? 14.299 -23.830 4.989 1.000 17.790 181 LEU A N 1
ATOM 2944 C CA . LEU A 1 181 ? 15.657 -23.401 5.271 1.000 21.913 181 LEU A CA 1
ATOM 2945 C C . LEU A 1 181 ? 15.947 -23.582 6.757 1.000 21.970 181 LEU A C 1
ATOM 2946 O O . LEU A 1 181 ? 17.083 -23.869 7.126 1.000 23.281 181 LEU A O 1
ATOM 2962 N N . PHE A 1 182 ? 14.908 -23.459 7.599 1.000 22.341 182 PHE A N 1
ATOM 2963 C CA . PHE A 1 182 ? 15.081 -23.707 9.020 1.000 22.036 182 PHE A CA 1
ATOM 2964 C C . PHE A 1 182 ? 15.468 -25.161 9.259 1.000 20.773 182 PHE A C 1
ATOM 2965 O O . PHE A 1 182 ? 16.359 -25.443 10.048 1.000 23.465 182 PHE A O 1
ATOM 2982 N N . TYR A 1 183 ? 14.756 -26.089 8.624 1.000 20.309 183 TYR A N 1
ATOM 2983 C CA . TYR A 1 183 ? 15.092 -27.492 8.720 1.000 21.741 183 TYR A CA 1
ATOM 2984 C C . TYR A 1 183 ? 16.510 -27.745 8.198 1.000 23.260 183 TYR A C 1
ATOM 2985 O O . TYR A 1 183 ? 17.270 -28.474 8.823 1.000 24.747 183 TYR A O 1
ATOM 3003 N N . LEU A 1 184 ? 16.894 -27.097 7.091 1.000 23.920 184 LEU A N 1
ATOM 3004 C CA . LEU A 1 184 ? 18.206 -27.334 6.495 1.000 25.652 184 LEU A CA 1
ATOM 3005 C C . LEU A 1 184 ? 19.310 -26.845 7.428 1.000 26.921 184 LEU A C 1
ATOM 3006 O O . LEU A 1 184 ? 20.269 -27.579 7.661 1.000 28.167 184 LEU A O 1
ATOM 3022 N N . ARG A 1 185 ? 19.152 -25.625 7.980 1.000 28.475 185 ARG A N 1
ATOM 3023 C CA . ARG A 1 185 ? 20.137 -25.099 8.917 1.000 29.412 185 ARG A CA 1
ATOM 3024 C C . ARG A 1 185 ? 20.233 -26.016 10.137 1.000 28.300 185 ARG A C 1
ATOM 3025 O O . ARG A 1 185 ? 21.316 -26.172 10.691 1.000 32.102 185 ARG A O 1
ATOM 3046 N N . SER A 1 186 ? 19.099 -26.606 10.546 1.000 27.978 186 SER A N 1
ATOM 3047 C CA . SER A 1 186 ? 18.996 -27.396 11.762 1.000 29.233 186 SER A CA 1
ATOM 3048 C C . SER A 1 186 ? 19.621 -28.776 11.582 1.000 31.902 186 SER A C 1
ATOM 3049 O O . SER A 1 186 ? 20.150 -29.331 12.531 1.000 34.362 186 SER A O 1
ATOM 3057 N N . LEU A 1 187 ? 19.549 -29.351 10.383 1.000 34.776 187 LEU A N 1
ATOM 3058 C CA . LEU A 1 187 ? 19.924 -30.754 10.199 1.000 39.795 187 LEU A CA 1
ATOM 3059 C C . LEU A 1 187 ? 21.320 -30.877 9.592 1.000 42.228 187 LEU A C 1
ATOM 3060 O O . LEU A 1 187 ? 21.956 -31.921 9.702 1.000 45.638 187 LEU A O 1
ATOM 3076 N N . TYR A 1 188 ? 21.803 -29.809 8.953 1.000 44.670 188 TYR A N 1
ATOM 3077 C CA . TYR A 1 188 ? 23.056 -29.874 8.224 1.000 51.485 188 TYR A CA 1
ATOM 3078 C C . TYR A 1 188 ? 24.209 -29.725 9.204 1.000 50.867 188 TYR A C 1
ATOM 3079 O O . TYR A 1 188 ? 24.328 -28.702 9.871 1.000 48.882 188 TYR A O 1
ATOM 3097 N N . ARG A 1 189 ? 25.060 -30.750 9.273 1.000 54.303 189 ARG A N 1
ATOM 3098 C CA . ARG A 1 189 ? 26.194 -30.702 10.186 1.000 58.849 189 ARG A CA 1
ATOM 3099 C C . ARG A 1 189 ? 27.464 -31.037 9.405 1.000 62.514 189 ARG A C 1
ATOM 3100 O O . ARG A 1 189 ? 28.380 -31.632 9.954 1.000 62.062 189 ARG A O 1
ATOM 3121 N N . GLY A 1 190 ? 27.484 -30.618 8.124 1.000 63.125 190 GLY A N 1
ATOM 3122 C CA . GLY A 1 190 ? 28.668 -30.616 7.275 1.000 57.396 190 GLY A CA 1
ATOM 3123 C C . GLY A 1 190 ? 29.432 -29.298 7.403 1.000 57.637 190 GLY A C 1
ATOM 3124 O O . GLY A 1 190 ? 28.913 -28.326 7.939 1.000 56.084 190 GLY A O 1
ATOM 3128 N N . LYS A 1 191 ? 30.672 -29.260 6.907 1.000 59.364 191 LYS A N 1
ATOM 3129 C CA . LYS A 1 191 ? 31.629 -28.266 7.370 1.000 65.248 191 LYS A CA 1
ATOM 3130 C C . LYS A 1 191 ? 31.712 -27.056 6.442 1.000 66.265 191 LYS A C 1
ATOM 3131 O O . LYS A 1 191 ? 31.991 -25.953 6.906 1.000 66.192 191 LYS A O 1
ATOM 3150 N N . LYS A 1 192 ? 31.491 -27.237 5.137 1.000 64.208 192 LYS A N 1
ATOM 3151 C CA . LYS A 1 192 ? 31.439 -26.083 4.253 1.000 69.023 192 LYS A CA 1
ATOM 3152 C C . LYS A 1 192 ? 30.052 -25.426 4.352 1.000 65.166 192 LYS A C 1
ATOM 3153 O O . LYS A 1 192 ? 29.030 -26.109 4.406 1.000 58.083 192 LYS A O 1
ATOM 3172 N N . ALA A 1 193 ? 30.037 -24.084 4.396 1.000 59.569 193 ALA A N 1
ATOM 3173 C CA . ALA A 1 193 ? 28.828 -23.282 4.455 1.000 56.810 193 ALA A CA 1
ATOM 3174 C C . ALA A 1 193 ? 27.956 -23.493 3.209 1.000 55.570 193 ALA A C 1
ATOM 3175 O O . ALA A 1 193 ? 28.451 -23.688 2.093 1.000 54.971 193 ALA A O 1
ATOM 3182 N N . LEU A 1 194 ? 26.637 -23.443 3.425 1.000 46.813 194 LEU A N 1
ATOM 3183 C CA . LEU A 1 194 ? 25.652 -23.533 2.358 1.000 41.398 194 LEU A CA 1
ATOM 3184 C C . LEU A 1 194 ? 25.635 -22.213 1.595 1.000 37.349 194 LEU A C 1
ATOM 3185 O O . LEU A 1 194 ? 25.669 -21.156 2.207 1.000 37.134 194 LEU A O 1
ATOM 3201 N N . HIS A 1 195 ? 25.572 -22.259 0.264 1.000 35.847 195 HIS A N 1
ATOM 3202 C CA . HIS A 1 195 ? 25.475 -21.036 -0.519 1.000 34.169 195 HIS A CA 1
ATOM 3203 C C . HIS A 1 195 ? 24.155 -21.089 -1.250 1.000 30.657 195 HIS A C 1
ATOM 3204 O O . HIS A 1 195 ? 24.007 -21.890 -2.154 1.000 34.177 195 HIS A O 1
ATOM 3219 N N . ILE A 1 196 ? 23.212 -20.257 -0.812 1.000 27.953 196 ILE A N 1
ATOM 3220 C CA . ILE A 1 196 ? 21.853 -20.248 -1.327 1.000 26.511 196 ILE A CA 1
ATOM 3221 C C . ILE A 1 196 ? 21.596 -18.953 -2.083 1.000 22.941 196 ILE A C 1
ATOM 3222 O O . ILE A 1 196 ? 21.920 -17.890 -1.583 1.000 24.849 196 ILE A O 1
ATOM 3238 N N . ARG A 1 197 ? 21.000 -19.047 -3.291 1.000 21.995 197 ARG A N 1
ATOM 3239 C CA . ARG A 1 197 ? 20.761 -17.882 -4.124 1.000 21.518 197 ARG A CA 1
ATOM 3240 C C . ARG A 1 197 ? 19.312 -17.902 -4.608 1.000 21.089 197 ARG A C 1
ATOM 3241 O O . ARG A 1 197 ? 18.844 -18.898 -5.138 1.000 21.093 197 ARG A O 1
ATOM 3262 N N . ASN A 1 198 ? 18.623 -16.773 -4.376 1.000 22.033 198 ASN A N 1
ATOM 3263 C CA . ASN A 1 198 ? 17.247 -16.557 -4.742 1.000 22.426 198 ASN A CA 1
ATOM 3264 C C . ASN A 1 198 ? 17.152 -15.990 -6.159 1.000 22.930 198 ASN A C 1
ATOM 3265 O O . ASN A 1 198 ? 17.649 -14.904 -6.450 1.000 26.572 198 ASN A O 1
ATOM 3276 N N . LEU A 1 199 ? 16.461 -16.718 -7.021 1.000 22.093 199 LEU A N 1
ATOM 3277 C CA . LEU A 1 199 ? 16.144 -16.256 -8.364 1.000 25.749 199 LEU A CA 1
ATOM 3278 C C . LEU A 1 199 ? 14.689 -15.810 -8.364 1.000 30.441 199 LEU A C 1
ATOM 3279 O O . LEU A 1 199 ? 13.825 -16.625 -8.673 1.000 33.924 199 LEU A O 1
ATOM 3295 N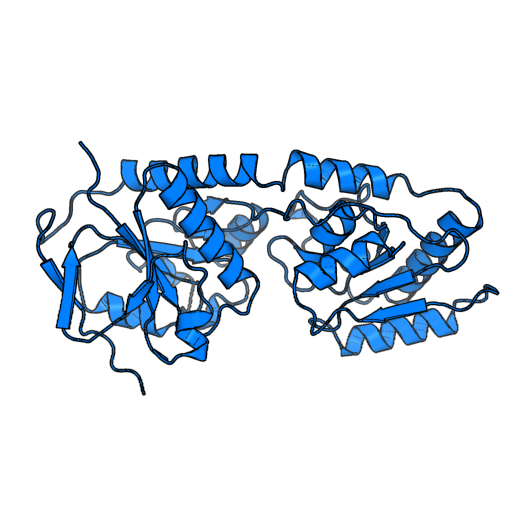 N . THR A 1 200 ? 14.359 -14.606 -7.903 1.000 33.563 200 THR A N 1
ATOM 3296 C CA . THR A 1 200 ? 12.951 -14.225 -7.931 1.000 35.193 200 THR A CA 1
ATOM 3297 C C . THR A 1 200 ? 12.742 -13.038 -8.857 1.000 40.103 200 THR A C 1
ATOM 3298 O O . THR A 1 200 ? 11.854 -13.077 -9.711 1.000 47.959 200 THR A O 1
ATOM 3309 N N . ASN A 1 201 ? 13.501 -11.961 -8.748 1.000 40.011 201 ASN A N 1
ATOM 3310 C CA . ASN A 1 201 ? 13.094 -10.910 -9.675 1.000 47.789 201 ASN A CA 1
ATOM 3311 C C . ASN A 1 201 ? 14.132 -10.778 -10.784 1.000 44.922 201 ASN A C 1
ATOM 3312 O O . ASN A 1 201 ? 14.580 -9.679 -11.076 1.000 47.302 201 ASN A O 1
ATOM 3323 N N . TYR A 1 202 ? 14.452 -11.899 -11.449 1.000 44.141 202 TYR A N 1
ATOM 3324 C CA . TYR A 1 202 ? 15.461 -11.925 -12.506 1.000 40.156 202 TYR A CA 1
ATOM 3325 C C . TYR A 1 202 ? 14.796 -12.064 -13.874 1.000 38.492 202 TYR A C 1
ATOM 3326 O O . TYR A 1 202 ? 13.711 -12.607 -14.000 1.000 41.110 202 TYR A O 1
ATOM 3344 N N . LYS A 1 203 ? 15.478 -11.606 -14.915 1.000 36.055 203 LYS A N 1
ATOM 3345 C CA . LYS A 1 203 ? 15.019 -11.809 -16.279 1.000 40.688 203 LYS A CA 1
ATOM 3346 C C . LYS A 1 203 ? 15.400 -13.238 -16.655 1.000 36.547 203 LYS A C 1
ATOM 3347 O O . LYS A 1 203 ? 16.292 -13.820 -16.047 1.000 34.075 203 LYS A O 1
ATOM 3366 N N . ARG A 1 204 ? 14.754 -13.789 -17.680 1.000 38.286 204 ARG A N 1
ATOM 3367 C CA . ARG A 1 204 ? 14.887 -15.205 -17.958 1.000 35.665 204 ARG A CA 1
ATOM 3368 C C . ARG A 1 204 ? 16.324 -15.554 -18.354 1.000 35.552 204 ARG A C 1
ATOM 3369 O O . ARG A 1 204 ? 16.813 -16.600 -17.927 1.000 34.479 204 ARG A O 1
ATOM 3390 N N . GLU A 1 205 ? 17.006 -14.694 -19.131 1.000 35.550 205 GLU A N 1
ATOM 3391 C CA . GLU A 1 205 ? 18.392 -14.941 -19.521 1.000 36.605 205 GLU A CA 1
ATOM 3392 C C . GLU A 1 205 ? 19.288 -15.000 -18.278 1.000 36.747 205 GLU A C 1
ATOM 3393 O O . GLU A 1 205 ? 20.264 -15.750 -18.238 1.000 34.198 205 GLU A O 1
ATOM 3405 N N . GLU A 1 206 ? 18.951 -14.197 -17.256 1.000 39.691 206 GLU A N 1
ATOM 3406 C CA . GLU A 1 206 ? 19.733 -14.130 -16.028 1.000 36.713 206 GLU A CA 1
ATOM 3407 C C . GLU A 1 206 ? 19.470 -15.362 -15.172 1.000 32.625 206 GLU A C 1
ATOM 3408 O O . GLU A 1 206 ? 20.393 -15.880 -14.548 1.000 33.279 206 GLU A O 1
ATOM 3420 N N . VAL A 1 207 ? 18.224 -15.848 -15.171 1.000 31.060 207 VAL A N 1
ATOM 3421 C CA . VAL A 1 207 ? 17.934 -17.137 -14.540 1.000 27.684 207 VAL A CA 1
ATOM 3422 C C . VAL A 1 207 ? 18.855 -18.208 -15.129 1.000 26.930 207 VAL A C 1
ATOM 3423 O O . VAL A 1 207 ? 19.407 -19.044 -14.418 1.000 26.530 207 VAL A O 1
ATOM 3436 N N . ALA A 1 208 ? 18.938 -18.249 -16.459 1.000 26.735 208 ALA A N 1
ATOM 3437 C CA . ALA A 1 208 ? 19.732 -19.261 -17.140 1.000 27.245 208 ALA A CA 1
ATOM 3438 C C . ALA A 1 208 ? 21.210 -19.184 -16.732 1.000 28.643 208 ALA A C 1
ATOM 3439 O O . ALA A 1 208 ? 21.845 -20.205 -16.464 1.000 29.061 208 ALA A O 1
ATOM 3446 N N . GLU A 1 209 ? 21.769 -17.976 -16.658 1.000 32.531 209 GLU A N 1
ATOM 3447 C CA . GLU A 1 209 ? 23.149 -17.782 -16.226 1.000 35.455 209 GLU A CA 1
ATOM 3448 C C . GLU A 1 209 ? 23.367 -18.395 -14.841 1.000 32.652 209 GLU A C 1
ATOM 3449 O O . GLU A 1 209 ? 24.297 -19.159 -14.608 1.000 31.201 209 GLU A O 1
ATOM 3461 N N . GLU A 1 210 ? 22.493 -18.042 -13.905 1.000 31.689 210 GLU A N 1
ATOM 3462 C CA . GLU A 1 210 ? 22.631 -18.504 -12.535 1.000 29.879 210 GLU A CA 1
ATOM 3463 C C . GLU A 1 210 ? 22.523 -20.028 -12.451 1.000 27.466 210 GLU A C 1
ATOM 3464 O O . GLU A 1 210 ? 23.310 -20.661 -11.751 1.000 28.789 210 GLU A O 1
ATOM 3476 N N . MET A 1 211 ? 21.538 -20.618 -13.134 1.000 24.579 211 MET A N 1
ATOM 3477 C CA . MET A 1 211 ? 21.340 -22.060 -13.098 1.000 25.064 211 MET A CA 1
ATOM 3478 C C . MET A 1 211 ? 22.525 -22.784 -13.717 1.000 27.551 211 MET A C 1
ATOM 3479 O O . MET A 1 211 ? 22.908 -23.846 -13.226 1.000 28.426 211 MET A O 1
ATOM 3493 N N . SER A 1 212 ? 23.100 -22.201 -14.770 1.000 29.490 212 SER A N 1
ATOM 3494 C CA . SER A 1 212 ? 24.209 -22.834 -15.483 1.000 32.704 212 SER A CA 1
ATOM 3495 C C . SER A 1 212 ? 25.406 -23.040 -14.553 1.000 34.441 212 SER A C 1
ATOM 3496 O O . SER A 1 212 ? 26.178 -23.983 -14.757 1.000 33.763 212 SER A O 1
ATOM 3504 N N . LYS A 1 213 ? 25.525 -22.166 -13.531 1.000 34.604 213 LYS A N 1
ATOM 3505 C CA . LYS A 1 213 ? 26.629 -22.172 -12.577 1.000 37.075 213 LYS A CA 1
ATOM 3506 C C . LYS A 1 213 ? 26.283 -22.858 -11.259 1.000 34.397 213 LYS A C 1
ATOM 3507 O O . LYS A 1 213 ? 27.146 -22.941 -10.384 1.000 37.797 213 LYS A O 1
ATOM 3526 N N . ALA A 1 214 ? 25.027 -23.302 -11.089 1.000 34.237 214 ALA A N 1
ATOM 3527 C CA . ALA A 1 214 ? 24.575 -23.833 -9.813 1.000 31.870 214 ALA A CA 1
ATOM 3528 C C . ALA A 1 214 ? 24.556 -25.354 -9.860 1.000 30.563 214 ALA A C 1
ATOM 3529 O O . ALA A 1 214 ? 24.226 -25.953 -10.877 1.000 31.441 214 ALA A O 1
ATOM 3536 N N . HIS A 1 215 ? 24.884 -25.975 -8.729 1.000 29.726 215 HIS A N 1
ATOM 3537 C CA . HIS A 1 215 ? 24.843 -27.422 -8.598 1.000 28.567 215 HIS A CA 1
ATOM 3538 C C . HIS A 1 215 ? 23.418 -27.938 -8.397 1.000 26.352 215 HIS A C 1
ATOM 3539 O O . HIS A 1 215 ? 23.063 -28.981 -8.921 1.000 26.429 215 HIS A O 1
ATOM 3554 N N . ILE A 1 216 ? 22.624 -27.242 -7.567 1.000 23.458 216 ILE A N 1
ATOM 3555 C CA . ILE A 1 216 ? 21.362 -27.774 -7.098 1.000 23.256 216 ILE A CA 1
ATOM 3556 C C . ILE A 1 216 ? 20.310 -26.685 -7.263 1.000 23.032 216 ILE A C 1
ATOM 3557 O O . ILE A 1 216 ? 20.611 -25.494 -7.056 1.000 21.603 216 ILE A O 1
ATOM 3573 N N . TYR A 1 217 ? 19.115 -27.123 -7.699 1.000 22.220 217 TYR A N 1
ATOM 3574 C CA . TYR A 1 217 ? 17.935 -26.276 -7.720 1.000 20.910 217 TYR A CA 1
ATOM 3575 C C . TYR A 1 217 ? 16.932 -26.845 -6.723 1.000 19.401 217 TYR A C 1
ATOM 3576 O O . TYR A 1 217 ? 16.467 -27.965 -6.922 1.000 17.963 217 TYR A O 1
ATOM 3594 N N . ALA A 1 218 ? 16.652 -26.082 -5.637 1.000 19.401 218 ALA A N 1
ATOM 3595 C CA . ALA A 1 218 ? 15.640 -26.456 -4.663 1.000 19.049 218 ALA A CA 1
ATOM 3596 C C . ALA A 1 218 ? 14.290 -25.948 -5.162 1.000 18.417 218 ALA A C 1
ATOM 3597 O O . ALA A 1 218 ? 14.137 -24.733 -5.301 1.000 18.859 218 ALA A O 1
ATOM 3604 N N . SER A 1 219 ? 13.365 -26.877 -5.465 1.000 17.213 219 SER A N 1
ATOM 3605 C CA . SER A 1 219 ? 12.121 -26.585 -6.144 1.000 17.212 219 SER A CA 1
ATOM 3606 C C . SER A 1 219 ? 11.012 -26.278 -5.148 1.000 16.393 219 SER A C 1
ATOM 3607 O O . SER A 1 219 ? 10.675 -27.120 -4.315 1.000 17.547 219 SER A O 1
ATOM 3615 N N . PHE A 1 220 ? 10.424 -25.110 -5.280 1.000 16.105 220 PHE A N 1
ATOM 3616 C CA . PHE A 1 220 ? 9.208 -24.747 -4.567 1.000 16.297 220 PHE A CA 1
ATOM 3617 C C . PHE A 1 220 ? 8.004 -24.624 -5.506 1.000 15.446 220 PHE A C 1
ATOM 3618 O O . PHE A 1 220 ? 7.051 -23.892 -5.244 1.000 16.045 220 PHE A O 1
ATOM 3635 N N . ALA A 1 221 ? 7.996 -25.452 -6.558 1.000 14.957 221 ALA A N 1
ATOM 3636 C CA . ALA A 1 221 ? 6.886 -25.498 -7.486 1.000 15.517 221 ALA A CA 1
ATOM 3637 C C . ALA A 1 221 ? 5.554 -25.781 -6.802 1.000 14.648 221 ALA A C 1
ATOM 3638 O O . ALA A 1 221 ? 5.475 -26.530 -5.805 1.000 15.331 221 ALA A O 1
ATOM 3645 N N . GLU A 1 222 ? 4.495 -25.211 -7.377 1.000 14.030 222 GLU A N 1
ATOM 3646 C CA . GLU A 1 222 ? 3.161 -25.333 -6.771 1.000 14.529 222 GLU A CA 1
ATOM 3647 C C . GLU A 1 222 ? 2.074 -25.218 -7.829 1.000 14.279 222 GLU A C 1
ATOM 3648 O O . GLU A 1 222 ? 2.022 -24.203 -8.536 1.000 14.118 222 GLU A O 1
ATOM 3660 N N . ARG A 1 223 ? 1.183 -26.212 -7.853 1.000 14.789 223 ARG A N 1
ATOM 3661 C CA . ARG A 1 223 ? 0.026 -26.249 -8.752 1.000 15.276 223 ARG A CA 1
ATOM 3662 C C . ARG A 1 223 ? 0.446 -25.872 -10.173 1.000 16.221 223 ARG A C 1
ATOM 3663 O O . ARG A 1 223 ? -0.161 -24.992 -10.814 1.000 16.103 223 ARG A O 1
ATOM 3684 N N . GLU A 1 224 ? 1.485 -26.578 -10.646 1.000 16.001 224 GLU A N 1
ATOM 3685 C CA . GLU A 1 224 ? 1.997 -26.408 -12.002 1.000 17.081 224 GLU A CA 1
ATOM 3686 C C . GLU A 1 224 ? 1.159 -27.168 -13.048 1.000 18.119 224 GLU A C 1
ATOM 3687 O O . GLU A 1 224 ? 0.420 -28.129 -12.767 1.000 17.080 224 GLU A O 1
ATOM 3699 N N . SER A 1 225 ? 1.284 -26.710 -14.301 1.000 16.868 225 SER A N 1
ATOM 3700 C CA . SER A 1 225 ? 0.821 -27.446 -15.467 1.000 18.728 225 SER A CA 1
ATOM 3701 C C . SER A 1 225 ? 1.953 -28.302 -16.050 1.000 19.142 225 SER A C 1
ATOM 3702 O O . SER A 1 225 ? 1.724 -29.422 -16.528 1.000 20.284 225 SER A O 1
ATOM 3710 N N . LEU A 1 226 ? 3.173 -27.763 -16.028 1.000 19.298 226 LEU A N 1
ATOM 3711 C CA . LEU A 1 226 ? 4.325 -28.458 -16.586 1.000 21.481 226 LEU A CA 1
ATOM 3712 C C . LEU A 1 226 ? 5.480 -28.330 -15.625 1.000 21.554 226 LEU A C 1
ATOM 3713 O O . LEU A 1 226 ? 6.024 -29.328 -15.230 1.000 29.337 226 LEU A O 1
ATOM 3729 N N . GLY A 1 227 ? 5.840 -27.119 -15.244 1.000 21.383 227 GLY A N 1
ATOM 3730 C CA . GLY A 1 227 ? 6.953 -26.981 -14.313 1.000 23.799 227 GLY A CA 1
ATOM 3731 C C . GLY A 1 227 ? 8.221 -26.525 -15.035 1.000 22.674 227 GLY A C 1
ATOM 3732 O O . GLY A 1 227 ? 9.226 -27.214 -15.047 1.000 22.747 227 GLY A O 1
ATOM 3736 N N . LEU A 1 228 ? 8.144 -25.322 -15.606 1.000 24.066 228 LEU A N 1
ATOM 3737 C CA . LEU A 1 228 ? 9.200 -24.686 -16.382 1.000 25.860 228 LEU A CA 1
ATOM 3738 C C . LEU A 1 228 ? 10.499 -24.515 -15.612 1.000 22.502 228 LEU A C 1
ATOM 3739 O O . LEU A 1 228 ? 11.563 -24.737 -16.161 1.000 20.520 228 LEU A O 1
ATOM 3755 N N . MET A 1 229 ? 10.464 -24.037 -14.370 1.000 23.097 229 MET A N 1
ATOM 3756 C CA . MET A 1 229 ? 11.725 -23.751 -13.700 1.000 22.872 229 MET A CA 1
ATOM 3757 C C . MET A 1 229 ? 12.473 -25.051 -13.390 1.000 20.517 229 MET A C 1
ATOM 3758 O O . MET A 1 229 ? 13.697 -25.062 -13.478 1.000 21.820 229 MET A O 1
ATOM 3772 N N . ALA A 1 230 ? 11.774 -26.162 -13.085 1.000 19.012 230 ALA A N 1
ATOM 3773 C CA . ALA A 1 230 ? 12.441 -27.440 -12.885 1.000 19.015 230 ALA A CA 1
ATOM 3774 C C . ALA A 1 230 ? 13.039 -27.965 -14.190 1.000 19.112 230 ALA A C 1
ATOM 3775 O O . ALA A 1 230 ? 14.172 -28.439 -14.189 1.000 19.932 230 ALA A O 1
ATOM 3782 N N . LEU A 1 231 ? 12.345 -27.777 -15.314 1.000 19.093 231 LEU A N 1
ATOM 3783 C CA . LEU A 1 231 ? 12.931 -28.147 -16.599 1.000 21.551 231 LEU A CA 1
ATOM 3784 C C . LEU A 1 231 ? 14.133 -27.260 -16.950 1.000 21.230 231 LEU A C 1
ATOM 3785 O O . LEU A 1 231 ? 15.100 -27.752 -17.499 1.000 23.378 231 LEU A O 1
ATOM 3801 N N . GLU A 1 232 ? 14.062 -25.954 -16.678 1.000 20.661 232 GLU A N 1
ATOM 3802 C CA . GLU A 1 232 ? 15.178 -25.041 -16.875 1.000 21.645 232 GLU A CA 1
ATOM 3803 C C . GLU A 1 232 ? 16.400 -25.505 -16.089 1.000 22.613 232 GLU A C 1
ATOM 3804 O O . GLU A 1 232 ? 17.531 -25.512 -16.592 1.000 22.605 232 GLU A O 1
ATOM 3816 N N . ALA A 1 233 ? 16.163 -25.909 -14.837 1.000 21.036 233 ALA A N 1
ATOM 3817 C CA . ALA A 1 233 ? 17.242 -26.373 -13.988 1.000 22.905 233 ALA A CA 1
ATOM 3818 C C . ALA A 1 233 ? 17.873 -27.631 -14.593 1.000 23.236 233 ALA A C 1
ATOM 3819 O O . ALA A 1 233 ? 19.101 -27.746 -14.650 1.000 24.907 233 ALA A O 1
ATOM 3826 N N . MET A 1 234 ? 17.020 -28.574 -14.997 1.000 23.766 234 MET A N 1
ATOM 3827 C CA . MET A 1 234 ? 17.489 -29.825 -15.589 1.000 22.709 234 MET A CA 1
ATOM 3828 C C . MET A 1 234 ? 18.333 -29.538 -16.832 1.000 25.137 234 MET A C 1
ATOM 3829 O O . MET A 1 234 ? 19.388 -30.153 -17.020 1.000 25.677 234 MET A O 1
ATOM 3843 N N . ALA A 1 235 ? 17.879 -28.598 -17.660 1.000 24.874 235 ALA A N 1
ATOM 3844 C CA . ALA A 1 235 ? 18.585 -28.213 -18.902 1.000 25.439 235 ALA A CA 1
ATOM 3845 C C . ALA A 1 235 ? 19.955 -27.592 -18.632 1.000 26.549 235 ALA A C 1
ATOM 3846 O O . ALA A 1 235 ? 20.856 -27.590 -19.516 1.000 30.140 235 ALA A O 1
ATOM 3853 N N . SER A 1 236 ? 20.093 -27.040 -17.419 1.000 28.352 236 SER A N 1
ATOM 3854 C CA . SER A 1 236 ? 21.299 -26.345 -16.985 1.000 28.084 236 SER A CA 1
ATOM 3855 C C . SER A 1 236 ? 22.286 -27.285 -16.268 1.000 31.122 236 SER A C 1
ATOM 3856 O O . SER A 1 236 ? 23.297 -26.824 -15.732 1.000 30.348 236 SER A O 1
ATOM 3864 N N . GLY A 1 237 ? 21.907 -28.570 -16.127 1.000 29.290 237 GLY A N 1
ATOM 3865 C CA . GLY A 1 237 ? 22.686 -29.568 -15.419 1.000 29.325 237 GLY A CA 1
ATOM 3866 C C . GLY A 1 237 ? 22.565 -29.511 -13.896 1.000 26.343 237 GLY A C 1
ATOM 3867 O O . GLY A 1 237 ? 23.431 -30.065 -13.240 1.000 27.609 237 GLY A O 1
ATOM 3871 N N . CYS A 1 238 ? 21.517 -28.860 -13.348 1.000 27.277 238 CYS A N 1
ATOM 3872 C CA . CYS A 1 238 ? 21.289 -28.830 -11.908 1.000 26.866 238 CYS A CA 1
ATOM 3873 C C . CYS A 1 238 ? 20.591 -30.096 -11.431 1.000 27.870 238 CYS A C 1
ATOM 3874 O O . CYS A 1 238 ? 19.748 -30.670 -12.136 1.000 29.702 238 CYS A O 1
ATOM 3882 N N . HIS A 1 239 ? 20.960 -30.523 -10.224 1.000 26.326 239 HIS A N 1
ATOM 3883 C CA . HIS A 1 239 ? 20.238 -31.581 -9.542 1.000 24.503 239 HIS A CA 1
ATOM 3884 C C . HIS A 1 239 ? 19.008 -30.947 -8.905 1.000 22.389 239 HIS A C 1
ATOM 3885 O O . HIS A 1 239 ? 19.180 -30.069 -8.057 1.000 23.334 239 HIS A O 1
ATOM 3900 N N . VAL A 1 240 ? 17.803 -31.402 -9.285 1.000 21.599 240 VAL A N 1
ATOM 3901 C CA . VAL A 1 240 ? 16.574 -30.806 -8.790 1.000 20.792 240 VAL A CA 1
ATOM 3902 C C . VAL A 1 240 ? 16.108 -31.606 -7.589 1.000 20.891 240 VAL A C 1
ATOM 3903 O O . VAL A 1 240 ? 15.999 -32.836 -7.658 1.000 22.343 240 VAL A O 1
ATOM 3916 N N . VAL A 1 241 ? 15.863 -30.872 -6.493 1.000 20.211 241 VAL A N 1
ATOM 3917 C CA . VAL A 1 241 ? 15.387 -31.462 -5.252 1.000 20.778 241 VAL A CA 1
ATOM 3918 C C . VAL A 1 241 ? 14.197 -30.633 -4.760 1.000 19.285 241 VAL A C 1
ATOM 3919 O O . VAL A 1 241 ? 14.309 -29.420 -4.746 1.000 19.274 241 VAL A O 1
ATOM 3932 N N . GLY A 1 242 ? 13.123 -31.295 -4.308 1.000 19.331 242 GLY A N 1
ATOM 3933 C CA . GLY A 1 242 ? 12.024 -30.626 -3.609 1.000 18.968 242 GLY A CA 1
ATOM 3934 C C . GLY A 1 242 ? 10.632 -30.919 -4.175 1.000 18.286 242 GLY A C 1
ATOM 3935 O O . GLY A 1 242 ? 10.314 -32.042 -4.539 1.000 17.837 242 GLY A O 1
ATOM 3939 N N . PHE A 1 243 ? 9.752 -29.912 -4.139 1.000 17.183 243 PHE A N 1
ATOM 3940 C CA . PHE A 1 243 ? 8.367 -30.097 -4.522 1.000 17.858 243 PHE A CA 1
ATOM 3941 C C . PHE A 1 243 ? 8.289 -30.200 -6.036 1.000 17.974 243 PHE A C 1
ATOM 3942 O O . PHE A 1 243 ? 8.996 -29.471 -6.738 1.000 19.055 243 PHE A O 1
ATOM 3959 N N . SER A 1 244 ? 7.420 -31.088 -6.520 1.000 18.617 244 SER A N 1
ATOM 3960 C CA . SER A 1 244 ? 7.308 -31.326 -7.957 1.000 17.765 244 SER A CA 1
ATOM 3961 C C . SER A 1 244 ? 6.397 -30.292 -8.611 1.000 17.809 244 SER A C 1
ATOM 3962 O O . SER A 1 244 ? 6.478 -30.023 -9.805 1.000 19.278 244 SER A O 1
ATOM 3970 N N . GLY A 1 245 ? 5.475 -29.730 -7.835 1.000 17.033 245 GLY A N 1
ATOM 3971 C CA . GLY A 1 245 ? 4.415 -28.929 -8.393 1.000 18.320 245 GLY A CA 1
ATOM 3972 C C . GLY A 1 245 ? 3.134 -29.693 -8.723 1.000 16.858 245 GLY A C 1
ATOM 3973 O O . GLY A 1 245 ? 2.194 -29.054 -9.204 1.000 16.747 245 GLY A O 1
ATOM 3977 N N . PHE A 1 246 ? 3.094 -31.006 -8.439 1.000 17.620 246 PHE A N 1
ATOM 3978 C CA . PHE A 1 246 ? 1.972 -31.867 -8.767 1.000 17.600 246 PHE A CA 1
ATOM 3979 C C . PHE A 1 246 ? 1.604 -32.735 -7.559 1.000 19.042 246 PHE A C 1
ATOM 3980 O O . PHE A 1 246 ? 2.303 -33.691 -7.246 1.000 18.406 246 PHE A O 1
ATOM 3997 N N . THR A 1 247 ? 0.542 -32.353 -6.843 1.000 17.413 247 THR A N 1
ATOM 3998 C CA . THR A 1 247 ? 0.045 -33.190 -5.756 1.000 17.938 247 THR A CA 1
ATOM 3999 C C . THR A 1 247 ? -0.366 -34.575 -6.244 1.000 19.936 247 THR A C 1
ATOM 4000 O O . THR A 1 247 ? -0.104 -35.616 -5.598 1.000 21.583 247 THR A O 1
ATOM 4011 N N . ASP A 1 248 ? -1.045 -34.577 -7.385 1.000 20.060 248 ASP A N 1
ATOM 4012 C CA . ASP A 1 248 ? -1.451 -35.788 -8.073 1.000 22.727 248 ASP A CA 1
ATOM 4013 C C . ASP A 1 248 ? -0.366 -36.125 -9.096 1.000 24.341 248 ASP A C 1
ATOM 4014 O O . ASP A 1 248 ? -0.568 -36.043 -10.321 1.000 23.229 248 ASP A O 1
ATOM 4023 N N . PHE A 1 249 ? 0.775 -36.536 -8.551 1.000 23.723 249 PHE A N 1
ATOM 4024 C CA . PHE A 1 249 ? 1.994 -36.679 -9.324 1.000 24.725 249 PHE A CA 1
ATOM 4025 C C . PHE A 1 249 ? 1.827 -37.752 -10.408 1.000 27.167 249 PHE A C 1
ATOM 4026 O O . PHE A 1 249 ? 2.499 -37.682 -11.444 1.000 28.501 249 PHE A O 1
ATOM 4043 N N . GLU A 1 250 ? 0.949 -38.743 -10.165 1.000 30.281 250 GLU A N 1
ATOM 4044 C CA . GLU A 1 250 ? 0.726 -39.853 -11.079 1.000 34.168 250 GLU A CA 1
ATOM 4045 C C . GLU A 1 250 ? 0.004 -39.397 -12.335 1.000 33.989 250 GLU A C 1
ATOM 4046 O O . GLU A 1 250 ? 0.008 -40.127 -13.318 1.000 39.860 250 GLU A O 1
ATOM 4058 N N . ASN A 1 251 ? -0.586 -38.204 -12.314 1.000 30.456 251 ASN A N 1
ATOM 4059 C CA . ASN A 1 251 ? -1.341 -37.705 -13.445 1.000 32.561 251 ASN A CA 1
ATOM 4060 C C . ASN A 1 251 ? -0.468 -36.970 -14.440 1.000 30.456 251 ASN A C 1
ATOM 4061 O O . ASN A 1 251 ? -1.003 -36.503 -15.445 1.000 31.724 251 ASN A O 1
ATOM 4072 N N . GLN A 1 252 ? 0.814 -36.809 -14.111 1.000 29.861 252 GLN A N 1
ATOM 4073 C CA . GLN A 1 252 ? 1.786 -36.287 -15.063 1.000 28.856 252 GLN A CA 1
ATOM 4074 C C . GLN A 1 252 ? 2.857 -37.352 -15.323 1.000 31.330 252 GLN A C 1
ATOM 4075 O O . GLN A 1 252 ? 3.132 -38.210 -14.485 1.000 34.103 252 GLN A O 1
ATOM 4089 N N . ASP A 1 253 ? 3.420 -37.345 -16.532 1.000 34.970 253 ASP A N 1
ATOM 4090 C CA . ASP A 1 253 ? 4.407 -38.360 -16.897 1.000 35.890 253 ASP A CA 1
ATOM 4091 C C . ASP A 1 253 ? 5.602 -37.649 -17.553 1.000 31.659 253 ASP A C 1
ATOM 4092 O O . ASP A 1 253 ? 6.127 -38.072 -18.580 1.000 35.323 253 ASP A O 1
ATOM 4101 N N . VAL A 1 254 ? 6.023 -36.550 -16.906 1.000 26.718 254 VAL A N 1
ATOM 4102 C CA . VAL A 1 254 ? 7.252 -35.839 -17.186 1.000 22.913 254 VAL A CA 1
ATOM 4103 C C . VAL A 1 254 ? 8.303 -36.102 -16.113 1.000 22.738 254 VAL A C 1
ATOM 4104 O O . VAL A 1 254 ? 9.402 -36.588 -16.395 1.000 24.535 254 VAL A O 1
ATOM 4117 N N . PHE A 1 255 ? 7.979 -35.677 -14.890 1.000 20.767 255 PHE A N 1
ATOM 4118 C CA . PHE A 1 255 ? 8.828 -35.894 -13.748 1.000 21.518 255 PHE A CA 1
ATOM 4119 C C . PHE A 1 255 ? 8.608 -37.295 -13.196 1.000 21.870 255 PHE A C 1
ATOM 4120 O O . PHE A 1 255 ? 7.475 -37.776 -13.179 1.000 23.850 255 PHE A O 1
ATOM 4137 N N . ASN A 1 256 ? 9.701 -37.898 -12.719 1.000 22.067 256 ASN A N 1
ATOM 4138 C CA . ASN A 1 256 ? 9.692 -39.236 -12.159 1.000 24.141 256 ASN A CA 1
ATOM 4139 C C . ASN A 1 256 ? 10.822 -39.345 -11.135 1.000 25.187 256 ASN A C 1
ATOM 4140 O O . ASN A 1 256 ? 11.612 -38.413 -10.959 1.000 25.236 256 ASN A O 1
ATOM 4151 N N . GLU A 1 257 ? 10.877 -40.504 -10.465 1.000 28.043 257 GLU A N 1
ATOM 4152 C CA . GLU A 1 257 ? 11.850 -40.764 -9.416 1.000 31.401 257 GLU A CA 1
ATOM 4153 C C . GLU A 1 257 ? 13.269 -40.697 -9.989 1.000 30.518 257 GLU A C 1
ATOM 4154 O O . GLU A 1 257 ? 14.211 -40.460 -9.257 1.000 33.294 257 GLU A O 1
ATOM 4166 N N . GLU A 1 258 ? 13.436 -40.918 -11.305 1.000 30.807 258 GLU A N 1
ATOM 4167 C CA . GLU A 1 258 ? 14.761 -40.997 -11.907 1.000 31.452 258 GLU A CA 1
ATOM 4168 C C . GLU A 1 258 ? 15.288 -39.642 -12.398 1.000 30.041 258 GLU A C 1
ATOM 4169 O O . GLU A 1 258 ? 16.463 -39.575 -12.758 1.000 30.481 258 GLU A O 1
ATOM 4181 N N . ASN A 1 259 ? 14.482 -38.559 -12.408 1.000 28.391 259 ASN A N 1
ATOM 4182 C CA . ASN A 1 259 ? 14.976 -37.275 -12.904 1.000 23.604 259 ASN A CA 1
ATOM 4183 C C . ASN A 1 259 ? 14.978 -36.175 -11.847 1.000 23.643 259 ASN A C 1
ATOM 4184 O O . ASN A 1 259 ? 15.404 -35.064 -12.131 1.000 24.039 259 ASN A O 1
ATOM 4195 N N . GLY A 1 260 ? 14.540 -36.481 -10.628 1.000 24.746 260 GLY A N 1
ATOM 4196 C CA . GLY A 1 260 ? 14.574 -35.507 -9.542 1.000 24.624 260 GLY A CA 1
ATOM 4197 C C . GLY A 1 260 ? 14.475 -36.183 -8.170 1.000 24.821 260 GLY A C 1
ATOM 4198 O O . GLY A 1 260 ? 14.068 -37.328 -8.075 1.000 24.374 260 GLY A O 1
ATOM 4202 N N . ASP A 1 261 ? 14.826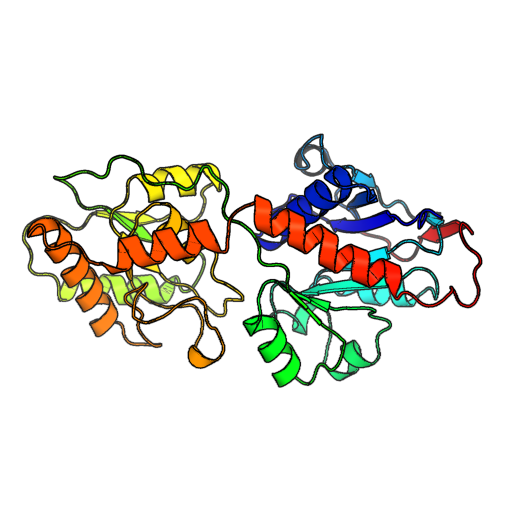 -35.456 -7.105 1.000 24.613 261 ASP A N 1
ATOM 4203 C CA . ASP A 1 261 ? 14.602 -35.937 -5.756 1.000 25.592 261 ASP A CA 1
ATOM 4204 C C . ASP A 1 261 ? 13.382 -35.205 -5.228 1.000 23.323 261 ASP A C 1
ATOM 4205 O O . ASP A 1 261 ? 13.523 -34.156 -4.621 1.000 23.980 261 ASP A O 1
ATOM 4214 N N . TRP A 1 262 ? 12.208 -35.788 -5.488 1.000 24.046 262 TRP A N 1
ATOM 4215 C CA . TRP A 1 262 ? 10.934 -35.132 -5.245 1.000 23.317 262 TRP A CA 1
ATOM 4216 C C . TRP A 1 262 ? 10.459 -35.514 -3.853 1.000 23.851 262 TRP A C 1
ATOM 4217 O O . TRP A 1 262 ? 10.634 -36.658 -3.416 1.000 25.110 262 TRP A O 1
ATOM 4238 N N . VAL A 1 263 ? 9.841 -34.540 -3.188 1.000 21.596 263 VAL A N 1
ATOM 4239 C CA . VAL A 1 263 ? 9.164 -34.826 -1.946 1.000 23.408 263 VAL A CA 1
ATOM 4240 C C . VAL A 1 263 ? 7.683 -34.480 -2.071 1.000 21.570 263 VAL A C 1
ATOM 4241 O O . VAL A 1 263 ? 7.282 -33.746 -2.952 1.000 23.495 263 VAL A O 1
ATOM 4254 N N . LYS A 1 264 ? 6.888 -34.962 -1.113 1.000 21.293 264 LYS A N 1
ATOM 4255 C CA . LYS A 1 264 ? 5.465 -34.665 -1.073 1.000 20.755 264 LYS A CA 1
ATOM 4256 C C . LYS A 1 264 ? 5.220 -33.467 -0.164 1.000 18.873 264 LYS A C 1
ATOM 4257 O O . LYS A 1 264 ? 6.122 -32.994 0.517 1.000 19.557 264 LYS A O 1
ATOM 4276 N N . GLU A 1 265 ? 3.991 -32.962 -0.196 1.000 19.067 265 GLU A N 1
ATOM 4277 C CA . GLU A 1 265 ? 3.610 -31.809 0.606 1.000 17.139 265 GLU A CA 1
ATOM 4278 C C . GLU A 1 265 ? 4.020 -32.063 2.048 1.000 17.355 265 GLU A C 1
ATOM 4279 O O . GLU A 1 265 ? 3.834 -33.142 2.596 1.000 18.653 265 GLU A O 1
ATOM 4291 N N . GLY A 1 266 ? 4.515 -30.998 2.662 1.000 17.855 266 GLY A N 1
ATOM 4292 C CA . GLY A 1 266 ? 4.870 -30.948 4.061 1.000 18.308 266 GLY A CA 1
ATOM 4293 C C . GLY A 1 266 ? 6.112 -31.755 4.434 1.000 19.242 266 GLY A C 1
ATOM 4294 O O . GLY A 1 266 ? 6.487 -31.748 5.592 1.000 19.052 266 GLY A O 1
ATOM 4298 N N . GLU A 1 267 ? 6.826 -32.366 3.478 1.000 19.417 267 GLU A N 1
ATOM 4299 C CA . GLU A 1 267 ? 7.947 -33.242 3.815 1.000 21.038 267 GLU A CA 1
ATOM 4300 C C . GLU A 1 267 ? 9.239 -32.420 3.903 1.000 20.138 267 GLU A C 1
ATOM 4301 O O . GLU A 1 267 ? 10.198 -32.635 3.164 1.000 20.337 267 GLU A O 1
ATOM 4313 N N . TYR A 1 268 ? 9.294 -31.480 4.856 1.000 18.769 268 TYR A N 1
ATOM 4314 C CA . TYR A 1 268 ? 10.415 -30.561 4.968 1.000 18.328 268 TYR A CA 1
ATOM 4315 C C . TYR A 1 268 ? 11.677 -31.304 5.400 1.000 20.566 268 TYR A C 1
ATOM 4316 O O . TYR A 1 268 ? 12.775 -30.976 4.941 1.000 20.710 268 TYR A O 1
ATOM 4334 N N . LYS A 1 269 ? 11.517 -32.285 6.297 1.000 21.409 269 LYS A N 1
ATOM 4335 C CA . LYS A 1 269 ? 12.661 -33.023 6.793 1.000 24.266 269 LYS A CA 1
ATOM 4336 C C . LYS A 1 269 ? 13.299 -33.794 5.641 1.000 24.222 269 LYS A C 1
ATOM 4337 O O . LYS A 1 269 ? 14.512 -33.740 5.444 1.000 28.292 269 LYS A O 1
ATOM 4356 N N . LYS A 1 270 ? 12.476 -34.476 4.857 1.000 24.181 270 LYS A N 1
ATOM 4357 C CA . LYS A 1 270 ? 12.994 -35.252 3.735 1.000 25.191 270 LYS A CA 1
ATOM 4358 C C . LYS A 1 270 ? 13.604 -34.328 2.680 1.000 24.464 270 LYS A C 1
ATOM 4359 O O . LYS A 1 270 ? 14.632 -34.690 2.094 1.000 25.861 270 LYS A O 1
ATOM 4378 N N . PHE A 1 271 ? 12.974 -33.174 2.441 1.000 22.705 271 PHE A N 1
ATOM 4379 C CA . PHE A 1 271 ? 13.510 -32.163 1.535 1.000 22.146 271 PHE A CA 1
ATOM 4380 C C . PHE A 1 271 ? 14.910 -31.764 2.007 1.000 23.184 271 PHE A C 1
ATOM 4381 O O . PHE A 1 271 ? 15.878 -31.780 1.227 1.000 22.036 271 PHE A O 1
ATOM 4398 N N . ALA A 1 272 ? 15.055 -31.463 3.302 1.000 23.430 272 ALA A N 1
ATOM 4399 C CA . ALA A 1 272 ? 16.347 -30.999 3.790 1.000 25.584 272 ALA A CA 1
ATOM 4400 C C . ALA A 1 272 ? 17.371 -32.118 3.685 1.000 25.666 272 ALA A C 1
ATOM 4401 O O . ALA A 1 272 ? 18.543 -31.882 3.370 1.000 27.287 272 ALA A O 1
ATOM 4408 N N . GLU A 1 273 ? 16.931 -33.331 4.021 1.000 25.800 273 GLU A N 1
ATOM 4409 C CA . GLU A 1 273 ? 17.793 -34.501 3.912 1.000 30.252 273 GLU A CA 1
ATOM 4410 C C . GLU A 1 273 ? 18.308 -34.695 2.484 1.000 29.096 273 GLU A C 1
ATOM 4411 O O . GLU A 1 273 ? 19.499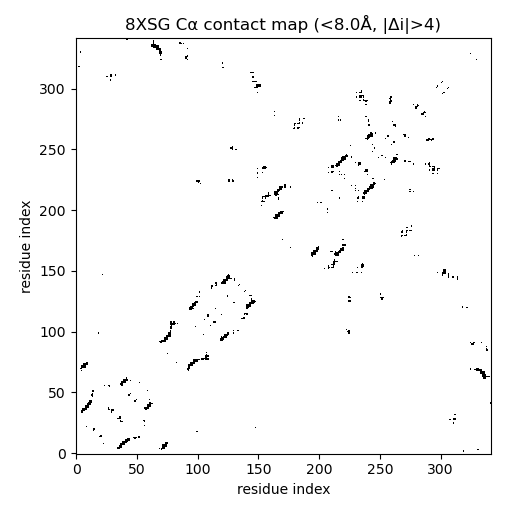 -34.969 2.281 1.000 30.997 273 GLU A O 1
ATOM 4423 N N . LYS A 1 274 ? 17.410 -34.575 1.505 1.000 28.730 274 LYS A N 1
ATOM 4424 C CA . LYS A 1 274 ? 17.779 -34.780 0.104 1.000 29.417 274 LYS A CA 1
ATOM 4425 C C . LYS A 1 274 ? 18.710 -33.667 -0.395 1.000 27.625 274 LYS A C 1
ATOM 4426 O O . LYS A 1 274 ? 19.579 -33.934 -1.221 1.000 27.181 274 LYS A O 1
ATOM 4445 N N . LEU A 1 275 ? 18.539 -32.428 0.083 1.000 26.915 275 LEU A N 1
ATOM 4446 C CA . LEU A 1 275 ? 19.482 -31.348 -0.194 1.000 25.069 275 LEU A CA 1
ATOM 4447 C C . LEU A 1 275 ? 20.868 -31.679 0.345 1.000 27.813 275 LEU A C 1
ATOM 4448 O O . LEU A 1 275 ? 21.861 -31.498 -0.365 1.000 27.327 275 LEU A O 1
ATOM 4464 N N . ILE A 1 276 ? 20.937 -32.182 1.594 1.000 29.964 276 ILE A N 1
ATOM 4465 C CA . ILE A 1 276 ? 22.218 -32.549 2.170 1.000 34.023 276 ILE A CA 1
ATOM 4466 C C . ILE A 1 276 ? 22.851 -33.687 1.360 1.000 33.342 276 ILE A C 1
ATOM 4467 O O . ILE A 1 276 ? 24.032 -33.620 1.014 1.000 35.714 276 ILE A O 1
ATOM 4483 N N . GLU A 1 277 ? 22.066 -34.720 1.030 1.000 32.134 277 GLU A N 1
ATOM 4484 C CA . GLU A 1 277 ? 22.520 -35.812 0.168 1.000 34.130 277 GLU A CA 1
ATOM 4485 C C . GLU A 1 277 ? 23.097 -35.261 -1.133 1.000 33.624 277 GLU A C 1
ATOM 4486 O O . GLU A 1 277 ? 24.112 -35.801 -1.613 1.000 30.636 277 GLU A O 1
ATOM 4498 N N . ALA A 1 278 ? 22.440 -34.234 -1.709 1.000 29.974 278 ALA A N 1
ATOM 4499 C CA . ALA A 1 278 ? 22.843 -33.714 -3.017 1.000 31.094 278 ALA A CA 1
ATOM 4500 C C . ALA A 1 278 ? 24.177 -32.975 -2.909 1.000 30.725 278 ALA A C 1
ATOM 4501 O O . ALA A 1 278 ? 25.011 -33.056 -3.804 1.000 29.833 278 ALA A O 1
ATOM 4508 N N . ILE A 1 279 ? 24.375 -32.271 -1.791 1.000 32.880 279 ILE A N 1
ATOM 4509 C CA . ILE A 1 279 ? 25.629 -31.612 -1.471 1.000 34.377 279 ILE A CA 1
ATOM 4510 C C . ILE A 1 279 ? 26.754 -32.645 -1.340 1.000 34.504 279 ILE A C 1
ATOM 4511 O O . ILE A 1 279 ? 27.853 -32.482 -1.891 1.000 34.089 279 ILE A O 1
ATOM 4527 N N . GLU A 1 280 ? 26.463 -33.735 -0.625 1.000 31.940 280 GLU A N 1
ATOM 4528 C CA . GLU A 1 280 ? 27.450 -34.765 -0.334 1.000 32.920 280 GLU A CA 1
ATOM 4529 C C . GLU A 1 280 ? 27.777 -35.566 -1.588 1.000 31.339 280 GLU A C 1
ATOM 4530 O O . GLU A 1 280 ? 28.899 -36.040 -1.728 1.000 34.255 280 GLU A O 1
ATOM 4542 N N . GLN A 1 281 ? 26.826 -35.715 -2.504 1.000 29.402 281 GLN A N 1
ATOM 4543 C CA . GLN A 1 281 ? 27.127 -36.377 -3.770 1.000 31.157 281 GLN A CA 1
ATOM 4544 C C . GLN A 1 281 ? 28.205 -35.602 -4.532 1.000 32.782 281 GLN A C 1
ATOM 4545 O O . GLN A 1 281 ? 29.051 -36.204 -5.203 1.000 32.182 281 GLN A O 1
ATOM 4559 N N . ILE A 1 282 ? 28.142 -34.262 -4.442 1.000 33.126 282 ILE A N 1
ATOM 4560 C CA . ILE A 1 282 ? 29.149 -33.376 -5.016 1.000 37.523 282 ILE A CA 1
ATOM 4561 C C . ILE A 1 282 ? 30.457 -33.485 -4.235 1.000 37.279 282 ILE A C 1
ATOM 4562 O O . ILE A 1 282 ? 31.518 -33.673 -4.823 1.000 35.362 282 ILE A O 1
ATOM 4578 N N . GLU A 1 283 ? 30.391 -33.335 -2.908 1.000 37.101 283 GLU A N 1
ATOM 4579 C CA . GLU A 1 283 ? 31.606 -33.311 -2.111 1.000 37.203 283 GLU A CA 1
ATOM 4580 C C . GLU A 1 283 ? 32.377 -34.630 -2.209 1.000 33.632 283 GLU A C 1
ATOM 4581 O O . GLU A 1 283 ? 33.603 -34.616 -2.185 1.000 33.013 283 GLU A O 1
ATOM 4593 N N . ASN A 1 284 ? 31.679 -35.768 -2.283 1.000 32.160 284 ASN A N 1
ATOM 4594 C CA . ASN A 1 284 ? 32.352 -37.064 -2.281 1.000 33.948 284 ASN A CA 1
ATOM 4595 C C . ASN A 1 284 ? 32.560 -37.587 -3.706 1.000 36.816 284 ASN A C 1
ATOM 4596 O O . ASN A 1 284 ? 33.073 -38.698 -3.905 1.000 33.993 284 ASN A O 1
ATOM 4607 N N . ASN A 1 285 ? 32.204 -36.757 -4.691 1.000 38.436 285 ASN A N 1
ATOM 4608 C CA . ASN A 1 285 ? 32.303 -37.112 -6.101 1.000 40.879 285 ASN A CA 1
ATOM 4609 C C . ASN A 1 285 ? 31.594 -38.432 -6.388 1.000 39.524 285 ASN A C 1
ATOM 4610 O O . ASN A 1 285 ? 32.202 -39.317 -7.007 1.000 39.581 285 ASN A O 1
ATOM 4621 N N . THR A 1 286 ? 30.344 -38.553 -5.921 1.000 39.399 286 THR A N 1
ATOM 4622 C CA . THR A 1 286 ? 29.420 -39.639 -6.254 1.000 41.180 286 THR A CA 1
ATOM 4623 C C . THR A 1 286 ? 28.169 -39.050 -6.921 1.000 42.329 286 THR A C 1
ATOM 4624 O O . THR A 1 286 ? 27.081 -39.051 -6.344 1.000 38.733 286 THR A O 1
ATOM 4635 N N . PRO A 1 287 ? 28.257 -38.573 -8.187 1.000 41.436 287 PRO A N 1
ATOM 4636 C CA . PRO A 1 287 ? 27.178 -37.787 -8.780 1.000 39.232 287 PRO A CA 1
ATOM 4637 C C . PRO A 1 287 ? 25.871 -38.563 -8.939 1.000 41.268 287 PRO A C 1
ATOM 4638 O O . PRO A 1 287 ? 25.874 -39.753 -9.249 1.000 42.006 287 PRO A O 1
ATOM 4649 N N . SER A 1 288 ? 24.749 -37.862 -8.737 1.000 40.427 288 SER A N 1
ATOM 4650 C CA . SER A 1 288 ? 23.429 -38.427 -8.995 1.000 38.290 288 SER A CA 1
ATOM 4651 C C . SER A 1 288 ? 23.269 -38.704 -10.485 1.000 37.292 288 SER A C 1
ATOM 4652 O O . SER A 1 288 ? 23.472 -37.796 -11.282 1.000 35.446 288 SER A O 1
ATOM 4660 N N . PRO A 1 289 ? 22.799 -39.904 -10.906 1.000 38.048 289 PRO A N 1
ATOM 4661 C CA . PRO A 1 289 ? 22.425 -40.129 -12.307 1.000 40.012 289 PRO A CA 1
ATOM 4662 C C . PRO A 1 289 ? 21.202 -39.323 -12.733 1.000 37.618 289 PRO A C 1
ATOM 4663 O O . PRO A 1 289 ? 20.907 -39.262 -13.926 1.000 38.845 289 PRO A O 1
ATOM 4674 N N . LYS A 1 290 ? 20.495 -38.707 -11.758 1.000 33.661 290 LYS A N 1
ATOM 4675 C CA . LYS A 1 290 ? 19.291 -37.946 -12.053 1.000 31.201 290 LYS A CA 1
ATOM 4676 C C . LYS A 1 290 ? 19.615 -36.723 -12.903 1.000 30.192 290 LYS A C 1
ATOM 4677 O O . LYS A 1 290 ? 18.773 -36.303 -13.704 1.000 30.160 290 LYS A O 1
ATOM 4696 N N . ILE A 1 291 ? 20.843 -36.210 -12.778 1.000 28.147 291 ILE A N 1
ATOM 4697 C CA . ILE A 1 291 ? 21.241 -35.050 -13.548 1.000 30.624 291 ILE A CA 1
ATOM 4698 C C . ILE A 1 291 ? 21.200 -35.400 -15.037 1.000 32.443 291 ILE A C 1
ATOM 4699 O O . ILE A 1 291 ? 20.667 -34.638 -15.838 1.000 30.907 291 ILE A O 1
ATOM 4715 N N . GLU A 1 292 ? 21.777 -36.541 -15.418 1.000 35.561 292 GLU A N 1
ATOM 4716 C CA . GLU A 1 292 ? 21.842 -36.892 -16.828 1.000 38.704 292 GLU A CA 1
ATOM 4717 C C . GLU A 1 292 ? 20.457 -37.236 -17.359 1.000 35.429 292 GLU A C 1
ATOM 4718 O O . GLU A 1 292 ? 20.177 -36.978 -18.528 1.000 32.925 292 GLU A O 1
ATOM 4730 N N . ASN A 1 293 ? 19.630 -37.872 -16.527 1.000 32.647 293 ASN A N 1
ATOM 4731 C CA . ASN A 1 293 ? 18.272 -38.224 -16.915 1.000 32.280 293 ASN A CA 1
ATOM 4732 C C . ASN A 1 293 ? 17.470 -36.966 -17.224 1.000 30.453 293 ASN A C 1
ATOM 4733 O O . ASN A 1 293 ? 16.707 -36.974 -18.201 1.000 30.589 293 ASN A O 1
ATOM 4744 N N . GLY A 1 294 ? 17.596 -35.939 -16.351 1.000 26.986 294 GLY A N 1
ATOM 4745 C CA . GLY A 1 294 ? 16.951 -34.649 -16.555 1.000 27.228 294 GLY A CA 1
ATOM 4746 C C . GLY A 1 294 ? 17.403 -33.944 -17.842 1.000 28.249 294 GLY A C 1
ATOM 4747 O O . GLY A 1 294 ? 16.586 -33.390 -18.592 1.000 27.359 294 GLY A O 1
ATOM 4751 N N . LEU A 1 295 ? 18.715 -33.928 -18.059 1.000 29.971 295 LEU A N 1
ATOM 4752 C CA . LEU A 1 295 ? 19.262 -33.346 -19.274 1.000 31.893 295 LEU A CA 1
ATOM 4753 C C . LEU A 1 295 ? 18.654 -34.009 -20.502 1.000 33.277 295 LEU A C 1
ATOM 4754 O O . LEU A 1 295 ? 18.300 -33.318 -21.454 1.000 34.484 295 LEU A O 1
ATOM 4770 N N . ALA A 1 296 ? 18.577 -35.344 -20.494 1.000 32.757 296 ALA A N 1
ATOM 4771 C CA . ALA A 1 296 ? 18.057 -36.074 -21.645 1.000 32.400 296 ALA A CA 1
ATOM 4772 C C . ALA A 1 296 ? 16.558 -35.832 -21.830 1.000 32.221 296 ALA A C 1
ATOM 4773 O O . ALA A 1 296 ? 16.090 -35.759 -22.965 1.000 30.526 296 ALA A O 1
ATOM 4780 N N . LEU A 1 297 ? 15.800 -35.736 -20.722 1.000 31.006 297 LEU A N 1
ATOM 4781 C CA . LEU A 1 297 ? 14.388 -35.384 -20.809 1.000 29.860 297 LEU A CA 1
ATOM 4782 C C . LEU A 1 297 ? 14.213 -34.052 -21.550 1.000 30.301 297 LEU A C 1
ATOM 4783 O O . LEU A 1 297 ? 13.421 -33.934 -22.485 1.000 28.617 297 LEU A O 1
ATOM 4799 N N . VAL A 1 298 ? 14.925 -33.015 -21.112 1.000 28.064 298 VAL A N 1
ATOM 4800 C CA . VAL A 1 298 ? 14.696 -31.703 -21.677 1.000 29.138 298 VAL A CA 1
ATOM 4801 C C . VAL A 1 298 ? 15.134 -31.676 -23.139 1.000 30.402 298 VAL A C 1
ATOM 4802 O O . VAL A 1 298 ? 14.455 -31.101 -23.977 1.000 27.752 298 VAL A O 1
ATOM 4815 N N . ASN A 1 299 ? 16.279 -32.281 -23.432 1.000 33.422 299 ASN A N 1
ATOM 4816 C CA . ASN A 1 299 ? 16.843 -32.178 -24.773 1.000 34.263 299 ASN A CA 1
ATOM 4817 C C . ASN A 1 299 ? 16.005 -32.979 -25.766 1.000 32.547 299 ASN A C 1
ATOM 4818 O O . ASN A 1 299 ? 15.967 -32.639 -26.956 1.000 34.889 299 ASN A O 1
ATOM 4829 N N . SER A 1 300 ? 15.309 -34.015 -25.273 1.000 31.239 300 SER A N 1
ATOM 4830 C CA . SER A 1 300 ? 14.460 -34.827 -26.129 1.000 34.205 300 SER A CA 1
ATOM 4831 C C . SER A 1 300 ? 13.057 -34.235 -26.320 1.000 30.307 300 SER A C 1
ATOM 4832 O O . SER A 1 300 ? 12.561 -34.245 -27.454 1.000 30.099 300 SER A O 1
ATOM 4840 N N . ARG A 1 301 ? 12.440 -33.668 -25.277 1.000 29.644 301 ARG A N 1
ATOM 4841 C CA . ARG A 1 301 ? 11.013 -33.380 -25.294 1.000 31.630 301 ARG A CA 1
ATOM 4842 C C . ARG A 1 301 ? 10.691 -31.884 -25.237 1.000 29.747 301 ARG A C 1
ATOM 4843 O O . ARG A 1 301 ? 9.570 -31.511 -25.577 1.000 31.734 301 ARG A O 1
ATOM 4864 N N . PHE A 1 302 ? 11.619 -31.023 -24.803 1.000 26.428 302 PHE A N 1
ATOM 4865 C CA . PHE A 1 302 ? 11.265 -29.647 -24.474 1.000 24.494 302 PHE A CA 1
ATOM 4866 C C . PHE A 1 302 ? 12.200 -28.620 -25.125 1.000 24.834 302 PHE A C 1
ATOM 4867 O O . PHE A 1 302 ? 12.487 -27.585 -24.541 1.000 24.849 302 PHE A O 1
ATOM 4884 N N . ARG A 1 303 ? 12.645 -28.855 -26.363 1.000 24.029 303 ARG A N 1
ATOM 4885 C CA . ARG A 1 303 ? 13.378 -27.824 -27.086 1.000 24.982 303 ARG A CA 1
ATOM 4886 C C . ARG A 1 303 ? 12.557 -27.298 -28.273 1.000 24.582 303 ARG A C 1
ATOM 4887 O O . ARG A 1 303 ? 11.456 -27.758 -28.562 1.000 24.018 303 ARG A O 1
ATOM 4908 N N . GLN A 1 304 ? 13.097 -26.285 -28.940 1.000 26.177 304 GLN A N 1
ATOM 4909 C CA . GLN A 1 304 ? 12.318 -25.439 -29.841 1.000 25.611 304 GLN A CA 1
ATOM 4910 C C . GLN A 1 304 ? 11.826 -26.179 -31.089 1.000 24.617 304 GLN A C 1
ATOM 4911 O O . GLN A 1 304 ? 10.761 -25.870 -31.583 1.000 23.322 304 GLN A O 1
ATOM 4925 N N . ASP A 1 305 ? 12.631 -27.060 -31.676 1.000 25.693 305 ASP A N 1
ATOM 4926 C CA . ASP A 1 305 ? 12.287 -27.621 -32.970 1.000 26.660 305 ASP A CA 1
ATOM 4927 C C . ASP A 1 305 ? 10.973 -28.406 -32.863 1.000 24.155 305 ASP A C 1
ATOM 4928 O O . ASP A 1 305 ? 10.063 -28.233 -33.678 1.000 26.313 305 ASP A O 1
ATOM 4937 N N . ARG A 1 306 ? 10.874 -29.269 -31.849 1.000 24.560 306 ARG A N 1
ATOM 4938 C CA . ARG A 1 306 ? 9.669 -30.051 -31.601 1.000 25.293 306 ARG A CA 1
ATOM 4939 C C . ARG A 1 306 ? 8.488 -29.115 -31.321 1.000 22.836 306 ARG A C 1
ATOM 4940 O O . ARG A 1 306 ? 7.384 -29.365 -31.796 1.000 22.395 306 ARG A O 1
ATOM 4961 N N . PHE A 1 307 ? 8.725 -28.038 -30.568 1.000 22.244 307 PHE A N 1
ATOM 4962 C CA . PHE A 1 307 ? 7.666 -27.077 -30.261 1.000 21.111 307 PHE A CA 1
ATOM 4963 C C . PHE A 1 307 ? 7.082 -26.511 -31.556 1.000 20.227 307 PHE A C 1
ATOM 4964 O O . PHE A 1 307 ? 5.867 -26.450 -31.732 1.000 20.556 307 PHE A O 1
ATOM 4981 N N . GLU A 1 308 ? 7.953 -26.112 -32.482 1.000 20.816 308 GLU A N 1
ATOM 4982 C CA . GLU A 1 308 ? 7.467 -25.500 -33.712 1.000 21.100 308 GLU A CA 1
ATOM 4983 C C . GLU A 1 308 ? 6.647 -26.516 -34.504 1.000 19.765 308 GLU A C 1
ATOM 4984 O O . GLU A 1 308 ? 5.658 -26.150 -35.117 1.000 21.184 308 GLU A O 1
ATOM 4996 N N . GLN A 1 309 ? 7.060 -27.787 -34.509 1.000 21.876 309 GLN A N 1
ATOM 4997 C CA . GLN A 1 309 ? 6.344 -28.830 -35.228 1.000 23.650 309 GLN A CA 1
ATOM 4998 C C . GLN A 1 309 ? 4.960 -29.014 -34.613 1.000 21.380 309 GLN A C 1
ATOM 4999 O O . GLN A 1 309 ? 3.999 -29.239 -35.304 1.000 20.195 309 GLN A O 1
ATOM 5013 N N . GLU A 1 310 ? 4.865 -28.926 -33.296 1.000 21.156 310 GLU A N 1
ATOM 5014 C CA . GLU A 1 310 ? 3.588 -29.138 -32.628 1.000 20.431 310 GLU A CA 1
ATOM 5015 C C . GLU A 1 310 ? 2.673 -27.937 -32.839 1.000 19.643 310 GLU A C 1
ATOM 5016 O O . GLU A 1 310 ? 1.478 -28.120 -33.021 1.000 20.889 310 GLU A O 1
ATOM 5028 N N . VAL A 1 311 ? 3.231 -26.715 -32.825 1.000 20.437 311 VAL A N 1
ATOM 5029 C CA . VAL A 1 311 ? 2.449 -25.521 -33.144 1.000 18.850 311 VAL A CA 1
ATOM 5030 C C . VAL A 1 311 ? 1.793 -25.707 -34.504 1.000 18.718 311 VAL A C 1
ATOM 5031 O O . VAL A 1 311 ? 0.579 -25.583 -34.659 1.000 19.147 311 VAL A O 1
ATOM 5044 N N . VAL A 1 312 ? 2.604 -26.062 -35.496 1.000 19.506 312 VAL A N 1
ATOM 5045 C CA . VAL A 1 312 ? 2.084 -26.209 -36.851 1.000 20.536 312 VAL A CA 1
ATOM 5046 C C . VAL A 1 312 ? 1.007 -27.299 -36.900 1.000 19.556 312 VAL A C 1
ATOM 5047 O O . VAL A 1 312 ? -0.073 -27.078 -37.439 1.000 21.692 312 VAL A O 1
ATOM 5060 N N . ARG A 1 313 ? 1.258 -28.467 -36.295 1.000 20.804 313 ARG A N 1
ATOM 5061 C CA . ARG A 1 313 ? 0.302 -29.564 -36.357 1.000 21.270 313 ARG A CA 1
ATOM 5062 C C . ARG A 1 313 ? -1.034 -29.177 -35.718 1.000 20.556 313 ARG A C 1
ATOM 5063 O O . ARG A 1 313 ? -2.122 -29.360 -36.265 1.000 20.818 313 ARG A O 1
ATOM 5084 N N . VAL A 1 314 ? -0.964 -28.640 -34.505 1.000 20.304 314 VAL A N 1
ATOM 5085 C CA . VAL A 1 314 ? -2.162 -28.333 -33.733 1.000 20.587 314 VAL A CA 1
ATOM 5086 C C . VAL A 1 314 ? -2.982 -27.210 -34.385 1.000 20.567 314 VAL A C 1
ATOM 5087 O O . VAL A 1 314 ? -4.193 -27.327 -34.542 1.000 21.903 314 VAL A O 1
ATOM 5100 N N . TYR A 1 315 ? -2.346 -26.110 -34.773 1.000 20.889 315 TYR A N 1
ATOM 5101 C CA . TYR A 1 315 ? -3.089 -25.010 -35.369 1.000 20.518 315 TYR A CA 1
ATOM 5102 C C . TYR A 1 315 ? -3.600 -25.392 -36.764 1.000 20.586 315 TYR A C 1
ATOM 5103 O O . TYR A 1 315 ? -4.701 -24.994 -37.149 1.000 20.339 315 TYR A O 1
ATOM 5121 N N . GLN A 1 316 ? -2.838 -26.188 -37.520 1.000 19.539 316 GLN A N 1
ATOM 5122 C CA . GLN A 1 316 ? -3.343 -26.622 -38.826 1.000 20.621 316 GLN A CA 1
ATOM 5123 C C . GLN A 1 316 ? -4.563 -27.523 -38.639 1.000 20.814 316 GLN 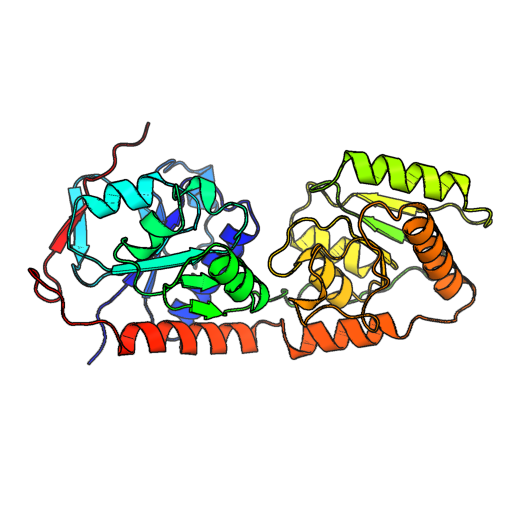A C 1
ATOM 5124 O O . GLN A 1 316 ? -5.523 -27.410 -39.401 1.000 22.187 316 GLN A O 1
ATOM 5138 N N . ASP A 1 317 ? -4.534 -28.397 -37.619 1.000 22.863 317 ASP A N 1
ATOM 5139 C CA . ASP A 1 317 ? -5.654 -29.284 -37.363 1.000 23.474 317 ASP A CA 1
ATOM 5140 C C . ASP A 1 317 ? -6.884 -28.459 -36.995 1.000 24.235 317 ASP A C 1
ATOM 5141 O O . ASP A 1 317 ? -8.002 -28.804 -37.386 1.000 26.188 317 ASP A O 1
ATOM 5150 N N . ILE A 1 318 ? -6.704 -27.364 -36.258 1.000 22.317 318 ILE A N 1
ATOM 5151 C CA . ILE A 1 318 ? -7.834 -26.481 -35.999 1.000 24.140 318 ILE A CA 1
ATOM 5152 C C . ILE A 1 318 ? -8.387 -25.867 -37.289 1.000 24.071 318 ILE A C 1
ATOM 5153 O O . ILE A 1 318 ? -9.602 -25.900 -37.517 1.000 24.305 318 ILE A O 1
ATOM 5169 N N . LEU A 1 319 ? -7.508 -25.285 -38.127 1.000 21.784 319 LEU A N 1
ATOM 5170 C CA . LEU A 1 319 ? -7.973 -24.696 -39.379 1.000 22.878 319 LEU A CA 1
ATOM 5171 C C . LEU A 1 319 ? -8.754 -25.715 -40.201 1.000 24.201 319 LEU A C 1
ATOM 5172 O O . LEU A 1 319 ? -9.789 -25.392 -40.809 1.000 27.204 319 LEU A O 1
ATOM 5188 N N . ASP A 1 320 ? -8.242 -26.945 -40.244 1.000 23.271 320 ASP A N 1
ATOM 5189 C CA . ASP A 1 320 ? -8.812 -27.970 -41.096 1.000 26.757 320 ASP A CA 1
ATOM 5190 C C . ASP A 1 320 ? -10.226 -28.376 -40.674 1.000 29.335 320 ASP A C 1
ATOM 5191 O O . ASP A 1 320 ? -10.938 -29.000 -41.450 1.000 33.427 320 ASP A O 1
ATOM 5200 N N . ASN A 1 321 ? -10.650 -28.050 -39.444 1.000 30.328 321 ASN A N 1
ATOM 5201 C CA . ASN A 1 321 ? -11.881 -28.607 -38.924 1.000 32.295 321 ASN A CA 1
ATOM 5202 C C . ASN A 1 321 ? -12.893 -27.525 -38.561 1.000 32.931 321 ASN A C 1
ATOM 5203 O O . ASN A 1 321 ? -14.003 -27.863 -38.167 1.000 39.989 321 ASN A O 1
ATOM 5214 N N . LEU A 1 322 ? -12.588 -26.249 -38.790 1.000 31.481 322 LEU A N 1
ATOM 5215 C CA . LEU A 1 322 ? -13.580 -25.200 -38.586 1.000 35.055 322 LEU A CA 1
ATOM 5216 C C . LEU A 1 322 ? -14.802 -25.474 -39.462 1.000 40.056 322 LEU A C 1
ATOM 5217 O O . LEU A 1 322 ? -14.645 -25.761 -40.649 1.000 44.710 322 LEU A O 1
ATOM 5233 N N . PRO A 1 323 ? -16.038 -25.311 -38.946 1.000 45.474 323 PRO A N 1
ATOM 5234 C CA . PRO A 1 323 ? -17.236 -25.315 -39.798 1.000 47.921 323 PRO A CA 1
ATOM 5235 C C . PRO A 1 323 ? -17.380 -24.004 -40.566 1.000 52.099 323 PRO A C 1
ATOM 5236 O O . PRO A 1 323 ? -16.805 -22.985 -40.163 1.000 50.778 323 PRO A O 1
ATOM 5247 N N . PRO A 1 324 ? -18.157 -23.974 -41.677 1.000 51.064 324 PRO A N 1
ATOM 5248 C CA . PRO A 1 324 ? -18.422 -22.715 -42.368 1.000 50.111 324 PRO A CA 1
ATOM 5249 C C . PRO A 1 324 ? -18.995 -21.697 -41.376 1.000 48.980 324 PRO A C 1
ATOM 5250 O O . PRO A 1 324 ? -19.628 -22.058 -40.385 1.000 48.903 324 PRO A O 1
ATOM 5261 N N . LEU A 1 325 ? -18.728 -20.413 -41.639 1.000 50.236 325 LEU A N 1
ATOM 5262 C CA . LEU A 1 325 ? -19.341 -19.330 -40.896 1.000 44.284 325 LEU A CA 1
ATOM 5263 C C . LEU A 1 325 ? -20.851 -19.392 -41.060 1.000 44.994 325 LEU A C 1
ATOM 5264 O O . LEU A 1 325 ? -21.360 -19.670 -42.150 1.000 48.531 325 LEU A O 1
ATOM 5280 N N . GLU A 1 326 ? -21.537 -19.077 -39.971 1.000 40.022 326 GLU A N 1
ATOM 5281 C CA . GLU A 1 326 ? -22.983 -18.944 -39.928 1.000 47.267 326 GLU A CA 1
ATOM 5282 C C . GLU A 1 326 ? -23.306 -17.459 -39.795 1.000 43.489 326 GLU A C 1
ATOM 5283 O O . GLU A 1 326 ? -22.910 -16.824 -38.819 1.000 44.262 326 GLU A O 1
ATOM 5295 N N . GLY A 1 327 ? -23.994 -16.903 -40.786 1.000 39.385 327 GLY A N 1
ATOM 5296 C CA . GLY A 1 327 ? -24.498 -15.547 -40.659 1.000 39.691 327 GLY A CA 1
ATOM 5297 C C . GLY A 1 327 ? -23.474 -14.521 -41.140 1.000 39.091 327 GLY A C 1
ATOM 5298 O O . GLY A 1 327 ? -23.683 -13.322 -40.970 1.000 41.184 327 GLY A O 1
ATOM 5302 N N . PHE A 1 328 ? -22.374 -15.015 -41.734 1.000 37.050 328 PHE A N 1
ATOM 5303 C CA . PHE A 1 328 ? -21.328 -14.205 -42.338 1.000 32.171 328 PHE A CA 1
ATOM 5304 C C . PHE A 1 328 ? -20.768 -14.962 -43.529 1.000 33.273 328 PHE A C 1
ATOM 5305 O O . PHE A 1 328 ? -20.823 -16.189 -43.570 1.000 34.253 328 PHE A O 1
ATOM 5322 N N . ASN A 1 329 ? -20.201 -14.207 -44.467 1.000 32.556 329 ASN A N 1
ATOM 5323 C CA . ASN A 1 329 ? -19.371 -14.798 -45.492 1.000 33.155 329 ASN A CA 1
ATOM 5324 C C . ASN A 1 329 ? -17.909 -14.490 -45.183 1.000 31.832 329 ASN A C 1
ATOM 5325 O O . ASN A 1 329 ? -17.582 -13.549 -44.451 1.000 31.049 329 ASN A O 1
ATOM 5336 N N . GLU A 1 330 ? -17.033 -15.297 -45.790 1.000 28.521 330 GLU A N 1
ATOM 5337 C CA . GLU A 1 330 ? -15.598 -15.079 -45.739 1.000 27.804 330 GLU A CA 1
ATOM 5338 C C . GLU A 1 330 ? -15.254 -13.644 -46.152 1.000 24.047 330 GLU A C 1
ATOM 5339 O O . GLU A 1 330 ? -15.769 -13.116 -47.114 1.000 26.724 330 GLU A O 1
ATOM 5351 N N . SER A 1 331 ? -14.427 -13.015 -45.330 1.000 23.804 331 SER A N 1
ATOM 5352 C CA . SER A 1 331 ? -13.890 -11.680 -45.478 1.000 24.685 331 SER A CA 1
ATOM 5353 C C . SER A 1 331 ? -14.960 -10.593 -45.426 1.000 24.931 331 SER A C 1
ATOM 5354 O O . SER A 1 331 ? -14.652 -9.439 -45.682 1.000 26.605 331 SER A O 1
ATOM 5362 N N . ASP A 1 332 ? -16.159 -10.895 -44.918 1.000 25.244 332 ASP A N 1
ATOM 5363 C CA . ASP A 1 332 ? -16.985 -9.818 -44.404 1.000 26.924 332 ASP A CA 1
ATOM 5364 C C . ASP A 1 332 ? -16.222 -9.148 -43.258 1.000 26.925 332 ASP A C 1
ATOM 5365 O O . ASP A 1 332 ? -15.562 -9.810 -42.444 1.000 27.919 332 ASP A O 1
ATOM 5374 N N . LYS A 1 333 ? -16.342 -7.828 -43.191 1.000 26.219 333 LYS A N 1
ATOM 5375 C CA . LYS A 1 333 ? -15.693 -7.055 -42.156 1.000 28.295 333 LYS A CA 1
ATOM 5376 C C . LYS A 1 333 ? -16.652 -6.916 -40.989 1.000 28.325 333 LYS A C 1
ATOM 5377 O O . LYS A 1 333 ? -17.801 -6.572 -41.208 1.000 28.628 333 LYS A O 1
ATOM 5396 N N . VAL A 1 334 ? -16.147 -7.150 -39.770 1.000 27.780 334 VAL A N 1
ATOM 5397 C CA . VAL A 1 334 ? -16.938 -7.055 -38.556 1.000 27.963 334 VAL A CA 1
ATOM 5398 C C . VAL A 1 334 ? -16.303 -5.985 -37.674 1.000 27.136 334 VAL A C 1
ATOM 5399 O O . VAL A 1 334 ? -15.090 -6.000 -37.453 1.000 26.570 334 VAL A O 1
ATOM 5412 N N . VAL A 1 335 ? -17.139 -5.049 -37.208 1.000 28.112 335 VAL A N 1
ATOM 5413 C CA . VAL A 1 335 ? -16.709 -3.971 -36.337 1.000 29.121 335 VAL A CA 1
ATOM 5414 C C . VAL A 1 335 ? -16.485 -4.543 -34.936 1.000 30.489 335 VAL A C 1
ATOM 5415 O O . VAL A 1 335 ? -17.350 -5.226 -34.385 1.000 33.328 335 VAL A O 1
ATOM 5428 N N . LEU A 1 336 ? -15.310 -4.275 -34.368 1.000 29.747 336 LEU A N 1
ATOM 5429 C CA . LEU A 1 336 ? -15.041 -4.594 -32.971 1.000 30.562 336 LEU A CA 1
ATOM 5430 C C . LEU A 1 336 ? -15.230 -3.329 -32.149 1.000 30.778 336 LEU A C 1
ATOM 5431 O O . LEU A 1 336 ? -14.416 -2.418 -32.210 1.000 30.384 336 LEU A O 1
ATOM 5447 N N . ASP A 1 337 ? -16.285 -3.310 -31.356 1.000 32.523 337 ASP A N 1
ATOM 5448 C CA . ASP A 1 337 ? -16.553 -2.182 -30.482 1.000 34.388 337 ASP A CA 1
ATOM 5449 C C . ASP A 1 337 ? -17.075 -2.691 -29.150 1.000 31.367 337 ASP A C 1
ATOM 5450 O O . ASP A 1 337 ? -17.848 -2.000 -28.515 1.000 34.541 337 ASP A O 1
ATOM 5459 N N . PHE A 1 338 ? -16.635 -3.875 -28.714 1.000 28.904 338 PHE A N 1
ATOM 5460 C CA . PHE A 1 338 ? -17.272 -4.541 -27.585 1.000 30.465 338 PHE A CA 1
ATOM 5461 C C . PHE A 1 338 ? -16.669 -4.117 -26.239 1.000 31.137 338 PHE A C 1
ATOM 5462 O O . PHE A 1 338 ? -17.222 -4.445 -25.169 1.000 33.722 338 PHE A O 1
ATOM 5479 N N . TRP A 1 339 ? -15.524 -3.423 -26.290 1.000 31.286 339 TRP A N 1
ATOM 5480 C CA . TRP A 1 339 ? -14.798 -3.028 -25.086 1.000 32.264 339 TRP A CA 1
ATOM 5481 C C . TRP A 1 339 ? -14.581 -1.522 -25.054 1.000 34.201 339 TRP A C 1
ATOM 5482 O O . TRP A 1 339 ? -14.379 -0.895 -26.090 1.000 33.779 339 TRP A O 1
ATOM 5503 N N . HIS A 1 340 ? -14.597 -0.955 -23.849 1.000 35.998 340 HIS A N 1
ATOM 5504 C CA . HIS A 1 340 ? -14.168 0.413 -23.645 1.000 43.145 340 HIS A CA 1
ATOM 5505 C C . HIS A 1 340 ? -13.330 0.396 -22.369 1.000 45.693 340 HIS A C 1
ATOM 5506 O O . HIS A 1 340 ? -13.866 0.202 -21.288 1.000 49.302 340 HIS A O 1
ATOM 5521 N N . PHE A 1 341 ? -12.006 0.526 -22.508 1.000 45.709 341 PHE A N 1
ATOM 5522 C CA . PHE A 1 341 ? -11.103 0.364 -21.380 1.000 46.846 341 PHE A CA 1
ATOM 5523 C C . PHE A 1 341 ? -10.705 1.715 -20.796 1.000 54.065 341 PHE A C 1
ATOM 5524 O O . PHE A 1 341 ? -10.417 2.641 -21.545 1.000 55.330 341 PHE A O 1
ATOM 5541 N N . ASP A 1 342 ? -10.668 1.772 -19.454 1.000 60.727 342 ASP A N 1
ATOM 5542 C CA . ASP A 1 342 ? -10.148 2.895 -18.687 1.000 62.006 342 ASP A CA 1
ATOM 5543 C C . ASP A 1 342 ? -8.649 3.083 -18.940 1.000 62.046 342 ASP A C 1
ATOM 5544 O O . ASP A 1 342 ? -8.243 4.244 -19.133 1.000 59.623 342 ASP A O 1
#

Secondary structure (DSSP, 8-state):
-----EEEEEE-SS--SHHHHHHHHHHHHHHHTT-EEEEEE-S--SHHHHTTS-TTS-EEE--TTEEEETT-EEEEESS-HHHHHHHTT-S-SEEEEE-S-GGGGGGT-S-HHHHHHS-EEEEEES-HHHHHHHHHTT--S-EEE------TT-------SSS-EEEE--SS-HHHHHHHHHHHHHH---SSPPEEEE-SS--HHHHHHHHHT-SEEEEEE-S-SS-HHHHHHHHTTPEEEEEES-SSGGG-SS--TTT-EEE-TT-HHHHHHHHHHHHHHHHTT---THHHHHHHHHHHHSSHHHHHHHHHHHHHHHHHHPPPPSS--TT-EEEE------

Nearest PDB structures (foldseek):
  7qsg-assembly1_A  TM=7.253E-01  e=1.068E-10  Mycolicibacterium hassiacum
  7qsg-assembly2_B  TM=6.354E-01  e=2.715E-09  Mycolicibacterium hassiacum
  4x7r-assembly2_B  TM=6.902E-01  e=8.505E-07  Staphylococcus aureus subsp. aureus 21178
  6v9s-assembly1_A  TM=6.607E-01  e=4.336E-03  Homo sapiens
  5u09-assembly1_A  TM=5.665E-01  e=1.421E-03  Homo sapiens

B-factor: mean 30.66, std 11.53, range [14.03, 91.94]

Organism: NCBI:txid637911

Solvent-accessible surface area: 16662 Å² total; per-residue (Å²): 120,119,47,99,16,17,1,14,2,33,14,13,107,55,9,84,166,36,19,34,92,13,19,4,33,0,0,70,3,0,53,133,78,77,30,36,1,55,0,0,0,10,65,56,43,82,101,127,8,54,121,33,10,55,199,88,6,49,47,42,73,7,111,71,45,33,100,11,33,0,0,5,0,0,4,2,43,12,11,87,104,84,4,10,56,1,0,64,119,16,137,0,6,23,0,0,6,3,4,18,63,2,60,133,13,119,56,2,14,107,43,17,115,46,9,40,178,31,73,7,42,36,4,0,0,4,6,116,7,0,26,94,18,0,97,118,72,36,5,110,41,73,34,17,21,1,13,4,27,2,17,123,68,0,115,67,51,161,43,51,142,144,66,17,41,5,0,17,8,86,151,55,24,80,110,33,0,100,60,1,32,126,79,1,153,70,52,36,210,36,196,110,66,40,48,66,88,47,4,43,143,86,139,75,103,78,14,2,104,29,0,11,106,0,12,1,7,3,1,7,16,44,141,23,16,4,4,48,34,4,0,7,0,2,0,0,7,2,6,2,0,0,2,8,4,10,101,23,63,130,40,10,118,14,4,70,128,103,7,1,8,42,12,149,94,45,48,34,116,112,0,0,79,66,0,30,70,0,5,83,32,53,83,100,126,84,99,7,97,39,28,117,61,0,30,61,27,0,80,82,86,0,45,76,102,56,2,14,108,40,0,46,131,4,0,74,60,2,30,98,104,30,85,116,30,147,79,52,108,100,54,60,118,15,71,0,67,29,6,142,67,201

InterPro domains:
  IPR001296 Glycosyl transferase, family 1 [PF00534] (199-280)
  IPR050194 Glycosyltransferase group 1 [PTHR45947] (201-319)

Foldseek 3Di:
DDLPEEEEEEDAFQQDDVVSVLVQLLQLLQVVPPHHYAYEHAYPPDVVRVVSRPPSHHYDYDDFFDKDWQAYEYAAELADQLVQVLPVVDLGHAYEYAYAQLVCNCRNAPALVRQQPGRHQEYEYQALLSVVSSVVRPNDHHYYHQHAFDEPLQAADDADLVAAEEEEECPPPVVVVVVLVVLLVVPDPDDDDYHYYYDYPDDPSVLSVRLNHHAAYEYPAACGPQRVSLLSNLRSLHAYAEAPRDQPPVSHDQDDVLQHHYDHPPPSNSRSVVVNVSVVCSVVVVHRSNSVVSNCSNVPPHHSVVSSVRSCVVVVVSSVPDDARDPDHTRDIDGRNSDDDD